Protein AF-A0A7C3FWV3-F1 (afdb_monomer)

Organism: NCBI:txid202747

pLDDT: mean 80.57, std 20.61, range [34.56, 98.31]

Nearest PDB structures (foldseek):
  7c9t-assembly1_A  TM=1.353E-01  e=1.699E-01  Echovirus E30
  6akt-assembly1_A  TM=1.954E-01  e=1.181E+00  Coxsackievirus A10
  9g0b-assembly1_A  TM=1.831E-01  e=1.721E+00  rhinovirus A2
  7c4w-assembly1_A  TM=1.712E-01  e=2.378E+00  Coxsackievirus A10

Foldseek 3Di:
DDDDDDPDDDPPPDDPQDWDWADDPAFKIKTKTKDKDFDAQPDQKDKDFPDDPQFPVVFKDKDDPPQKDWDDKDKAAAQPDLVSQLVVQAQHWWAFLVRFIWRFHDDDVQWTWIAGPVGDIDIDGSVRIHGPDDDPPGDRTMMMMTGMHGPHGDIDMMMIITMGGRDDDDDDDDDDDDPDDDDDDDDDDDDDDDDDDDDDDDDDDDDDD

Secondary structure (DSSP, 8-state):
-------------------EEEEPSSSEEEEEEEEEEEE-TT-SEEEEEEE-TTB-GGG-EEE--TTEEEEEEEEEPP--SHHHHHHHTTTSEEEETT--EEEEEEEETTEEEEEETTS-EEEEEGGGEE-SS--TT--SSEEEEEEEEESS-EEEEEEEEEEEES-----S------S----------S--PPPPPPPPPPPP-----

Structure (mmCIF, N/CA/C/O backbone):
data_AF-A0A7C3FWV3-F1
#
_entry.id   AF-A0A7C3FWV3-F1
#
loop_
_atom_site.group_PDB
_atom_site.id
_atom_site.type_symbol
_atom_site.label_atom_id
_atom_site.label_alt_id
_atom_site.label_comp_id
_atom_site.label_asym_id
_atom_site.label_entity_id
_atom_site.label_seq_id
_atom_site.pdbx_PDB_ins_code
_atom_site.Cartn_x
_atom_site.Cartn_y
_atom_site.Cartn_z
_atom_site.occupancy
_atom_site.B_iso_or_equiv
_atom_site.auth_seq_id
_atom_site.auth_comp_id
_atom_site.auth_asym_id
_atom_site.auth_atom_id
_atom_site.pdbx_PDB_model_num
ATOM 1 N N . MET A 1 1 ? -11.090 18.405 68.458 1.00 42.50 1 MET A N 1
ATOM 2 C CA . MET A 1 1 ? -11.722 18.349 67.119 1.00 42.50 1 MET A CA 1
ATOM 3 C C . MET A 1 1 ? -10.849 17.476 66.221 1.00 42.50 1 MET A C 1
ATOM 5 O O . MET A 1 1 ? -9.717 17.859 65.959 1.00 42.50 1 MET A O 1
ATOM 9 N N . LYS A 1 2 ? -11.294 16.266 65.850 1.00 40.03 2 LYS A N 1
ATOM 10 C CA . LYS A 1 2 ? -10.520 15.329 65.010 1.00 40.03 2 LYS A CA 1
ATOM 11 C C . LYS A 1 2 ? -10.827 15.603 63.536 1.00 40.03 2 LYS A C 1
ATOM 13 O O . LYS A 1 2 ? -11.978 15.500 63.130 1.00 40.03 2 LYS A O 1
ATOM 18 N N . ARG A 1 3 ? -9.807 15.963 62.754 1.00 45.16 3 ARG A N 1
ATOM 19 C CA . ARG A 1 3 ? -9.892 16.082 61.293 1.00 45.16 3 ARG A CA 1
ATOM 20 C C . ARG A 1 3 ? -9.628 14.707 60.683 1.00 45.16 3 ARG A C 1
ATOM 22 O O . ARG A 1 3 ? -8.551 14.155 60.878 1.00 45.16 3 ARG A O 1
ATOM 29 N N . ILE A 1 4 ? -10.618 14.159 59.988 1.00 51.97 4 ILE A N 1
ATOM 30 C CA . ILE A 1 4 ? -10.478 12.946 59.179 1.00 51.97 4 ILE A CA 1
ATOM 31 C C . ILE A 1 4 ? -10.102 13.410 57.772 1.00 51.97 4 ILE A C 1
ATOM 33 O O . ILE A 1 4 ? -10.873 14.112 57.124 1.00 51.97 4 ILE A O 1
ATOM 37 N N . ILE A 1 5 ? -8.893 13.068 57.335 1.00 53.19 5 ILE A N 1
ATOM 38 C CA . ILE A 1 5 ? -8.420 13.306 55.971 1.00 53.19 5 ILE A CA 1
ATOM 39 C C . ILE A 1 5 ? -8.783 12.055 55.167 1.00 53.19 5 ILE A C 1
ATOM 41 O O . ILE A 1 5 ? -8.231 10.983 55.404 1.00 53.19 5 ILE A O 1
ATOM 45 N N . LEU A 1 6 ? -9.745 12.183 54.253 1.00 46.97 6 LEU A N 1
ATOM 46 C CA . LEU A 1 6 ? -10.084 11.147 53.278 1.00 46.97 6 LEU A CA 1
ATOM 47 C C . LEU A 1 6 ? -9.007 11.135 52.188 1.00 46.97 6 LEU A C 1
ATOM 49 O O . LEU A 1 6 ? -8.945 12.037 51.353 1.00 46.97 6 LEU A O 1
ATOM 53 N N . LEU A 1 7 ? -8.143 10.119 52.212 1.00 48.50 7 LEU A N 1
ATOM 54 C CA . LEU A 1 7 ? -7.217 9.825 51.121 1.00 48.50 7 LEU A CA 1
ATOM 55 C C . LEU A 1 7 ? -8.016 9.188 49.972 1.00 48.50 7 LEU A C 1
ATOM 57 O O . LEU A 1 7 ? -8.324 7.999 49.998 1.00 48.50 7 LEU A O 1
ATOM 61 N N . SER A 1 8 ? -8.379 9.986 48.970 1.00 54.03 8 SER A N 1
ATOM 62 C CA . SER A 1 8 ? -8.904 9.472 47.703 1.00 54.03 8 SER A CA 1
ATOM 63 C C . SER A 1 8 ? -7.741 8.911 46.886 1.00 54.03 8 SER A C 1
ATOM 65 O O . SER A 1 8 ? -6.960 9.670 46.313 1.00 54.03 8 SER A O 1
ATOM 67 N N . GLY A 1 9 ? -7.600 7.585 46.852 1.00 52.53 9 GLY A N 1
ATOM 68 C CA . GLY A 1 9 ? -6.633 6.905 45.994 1.00 52.53 9 GLY A CA 1
ATOM 69 C C . GLY A 1 9 ? -7.006 7.073 44.522 1.00 52.53 9 GLY A C 1
ATOM 70 O O . GLY A 1 9 ? -7.992 6.507 44.059 1.00 52.53 9 GLY A O 1
ATOM 71 N N . PHE A 1 10 ? -6.225 7.862 43.788 1.00 50.56 10 PHE A N 1
ATOM 72 C CA . PHE A 1 10 ? -6.315 7.968 42.335 1.00 50.56 10 PHE A CA 1
ATOM 73 C C . PHE A 1 10 ? -5.615 6.750 41.721 1.00 50.56 10 PHE A C 1
ATOM 75 O O . PHE A 1 10 ? -4.387 6.659 41.744 1.00 50.56 10 PHE A O 1
ATOM 82 N N . VAL A 1 11 ? -6.384 5.778 41.225 1.00 50.03 11 VAL A N 1
ATOM 83 C CA . VAL A 1 11 ? -5.827 4.645 40.475 1.00 50.03 11 VAL A CA 1
ATOM 84 C C . VAL A 1 11 ? -5.568 5.122 39.052 1.00 50.03 11 VAL A C 1
ATOM 86 O O . VAL A 1 11 ? -6.493 5.298 38.265 1.00 50.03 11 VAL A O 1
ATOM 89 N N . LEU A 1 12 ? -4.298 5.360 38.731 1.00 40.66 12 LEU A N 1
ATOM 90 C CA . LEU A 1 12 ? -3.863 5.654 37.373 1.00 40.66 12 LEU A CA 1
ATOM 91 C C . LEU A 1 12 ? -3.820 4.330 36.592 1.00 40.66 12 LEU A C 1
ATOM 93 O O . LEU A 1 12 ? -2.811 3.628 36.612 1.00 40.66 12 LEU A O 1
ATOM 97 N N . THR A 1 13 ? -4.916 3.946 35.937 1.00 46.66 13 THR A N 1
ATOM 98 C CA . THR A 1 13 ? -4.884 2.848 34.961 1.00 46.66 13 THR A CA 1
ATOM 99 C C . THR A 1 13 ? -4.096 3.319 33.748 1.00 46.66 13 THR A C 1
ATOM 101 O O . THR A 1 13 ? -4.612 4.059 32.914 1.00 46.66 13 THR A O 1
ATOM 104 N N . GLN A 1 14 ? -2.825 2.932 33.670 1.00 52.19 14 GLN A N 1
ATOM 105 C CA . GLN A 1 14 ? -2.069 3.051 32.432 1.00 52.19 14 GLN A CA 1
ATOM 106 C C . GLN A 1 14 ? -2.630 2.032 31.444 1.00 52.19 14 GLN A C 1
ATOM 108 O O . GLN A 1 14 ? -2.586 0.828 31.696 1.00 52.19 14 GLN A O 1
ATOM 113 N N . THR A 1 15 ? -3.182 2.513 30.335 1.00 55.91 15 THR A N 1
ATOM 114 C CA . THR A 1 15 ? -3.548 1.656 29.212 1.00 55.91 15 THR A CA 1
ATOM 115 C C . THR A 1 15 ? -2.255 1.145 28.592 1.00 55.91 15 THR A C 1
ATOM 117 O O . THR A 1 15 ? -1.503 1.905 27.985 1.00 55.91 15 THR A O 1
ATOM 120 N N . ILE A 1 16 ? -1.944 -0.130 28.812 1.00 55.47 16 ILE A N 1
ATOM 121 C CA . ILE A 1 16 ? -0.791 -0.769 28.185 1.00 55.47 16 ILE A CA 1
ATOM 122 C C . ILE A 1 16 ? -1.191 -1.031 26.732 1.00 55.47 16 ILE A C 1
ATOM 124 O O . ILE A 1 16 ? -2.044 -1.877 26.475 1.00 55.47 16 ILE A O 1
ATOM 128 N N . PHE A 1 17 ? -0.596 -0.299 25.790 1.00 62.25 17 PHE A N 1
ATOM 129 C CA . PHE A 1 17 ? -0.667 -0.625 24.367 1.00 62.25 17 PHE A CA 1
ATOM 130 C C . PHE A 1 17 ? 0.096 -1.933 24.150 1.00 62.25 17 PHE A C 1
ATOM 132 O O . PHE A 1 17 ? 1.323 -1.944 24.049 1.00 62.25 17 PHE A O 1
ATOM 139 N N . ALA A 1 18 ? -0.620 -3.053 24.194 1.00 68.50 18 ALA A N 1
ATOM 140 C CA . ALA A 1 18 ? -0.040 -4.377 24.055 1.00 68.50 18 ALA A CA 1
ATOM 141 C C . ALA A 1 18 ? -0.406 -4.948 22.686 1.00 68.50 18 ALA A C 1
ATOM 143 O O . ALA A 1 18 ? -1.558 -5.293 22.437 1.00 68.50 18 ALA A O 1
ATOM 144 N N . THR A 1 19 ? 0.588 -5.086 21.813 1.00 83.81 19 THR A N 1
ATOM 145 C CA . THR A 1 19 ? 0.464 -5.953 20.641 1.00 83.81 19 THR A CA 1
ATOM 146 C C . THR A 1 19 ? 0.646 -7.393 21.102 1.00 83.81 19 THR A C 1
ATOM 148 O O . THR A 1 19 ? 1.691 -7.756 21.647 1.00 83.81 19 THR A O 1
ATOM 151 N N . THR A 1 20 ? -0.373 -8.219 20.895 1.00 89.31 20 THR A N 1
ATOM 152 C CA . THR A 1 20 ? -0.333 -9.651 21.186 1.00 89.31 20 THR A CA 1
ATOM 153 C C . THR A 1 20 ? -0.196 -10.425 19.887 1.00 89.31 20 THR A C 1
ATOM 155 O O . THR A 1 20 ? -0.897 -10.166 18.910 1.00 89.31 20 THR A O 1
ATOM 158 N N . LEU A 1 21 ? 0.708 -11.401 19.887 1.00 88.75 21 LEU A N 1
ATOM 159 C CA . LEU A 1 21 ? 0.910 -12.314 18.773 1.00 88.75 21 LEU A CA 1
ATOM 160 C C . LEU A 1 21 ? 0.571 -13.734 19.224 1.00 88.75 21 LEU A C 1
ATOM 162 O O . LEU A 1 21 ? 1.276 -14.312 20.051 1.00 88.75 21 LEU A O 1
ATOM 166 N N . THR A 1 22 ? -0.486 -14.305 18.655 1.00 90.62 22 THR A N 1
ATOM 167 C CA . THR A 1 22 ? -0.858 -15.707 18.861 1.00 90.62 22 THR A CA 1
ATOM 168 C C . THR A 1 22 ? -0.455 -16.507 17.635 1.00 90.62 22 THR A C 1
ATOM 170 O O . THR A 1 22 ? -1.063 -16.395 16.574 1.00 90.62 22 THR A O 1
ATOM 173 N N . ILE A 1 23 ? 0.589 -17.319 17.773 1.00 87.69 23 ILE A N 1
ATOM 174 C CA . ILE A 1 23 ? 1.111 -18.138 16.678 1.00 87.69 23 ILE A CA 1
ATOM 175 C C . ILE A 1 23 ? 0.324 -19.446 16.621 1.00 87.69 23 ILE A C 1
ATOM 177 O O . ILE A 1 23 ? 0.303 -20.207 17.590 1.00 87.69 23 ILE A O 1
ATOM 181 N N . TYR A 1 24 ? -0.305 -19.716 15.480 1.00 84.06 24 TYR A N 1
ATOM 182 C CA . TYR A 1 24 ? -0.915 -21.011 15.204 1.00 84.06 24 TYR A CA 1
ATOM 183 C C . TYR A 1 24 ? 0.113 -21.964 14.578 1.00 84.06 24 TYR A C 1
ATOM 185 O O . TYR A 1 24 ? 1.207 -21.574 14.168 1.00 84.06 24 TYR A O 1
ATOM 193 N N . ASN A 1 25 ? -0.237 -23.248 14.482 1.00 73.00 25 ASN A N 1
ATOM 194 C CA . ASN A 1 25 ? 0.501 -24.168 13.617 1.00 73.00 25 ASN A CA 1
ATOM 195 C C . ASN A 1 25 ? 0.424 -23.664 12.154 1.00 73.00 25 ASN A C 1
ATOM 197 O O . ASN A 1 25 ? -0.582 -23.083 11.761 1.00 73.00 25 ASN A O 1
ATOM 201 N N . SER A 1 26 ? 1.446 -23.942 11.338 1.00 67.94 26 SER A N 1
ATOM 202 C CA . SER A 1 26 ? 1.461 -23.692 9.886 1.00 67.94 26 SER A CA 1
ATOM 203 C C . SER A 1 26 ? 1.505 -22.214 9.463 1.00 67.94 26 SER A C 1
ATOM 205 O O . SER A 1 26 ? 0.591 -21.731 8.808 1.00 67.94 26 SER A O 1
ATOM 207 N N . ASN A 1 27 ? 2.609 -21.510 9.751 1.00 86.94 27 ASN A N 1
ATOM 208 C CA . ASN A 1 27 ? 2.978 -20.213 9.146 1.00 86.94 27 ASN A CA 1
ATOM 209 C C . ASN A 1 27 ? 1.947 -19.073 9.263 1.00 86.94 27 ASN A C 1
ATOM 211 O O . ASN A 1 27 ? 2.061 -18.088 8.536 1.00 86.94 27 ASN A O 1
ATOM 215 N N . ILE A 1 28 ? 0.960 -19.185 10.152 1.00 91.25 28 ILE A N 1
ATOM 216 C CA . ILE A 1 28 ? -0.086 -18.183 10.372 1.00 91.25 28 ILE A CA 1
ATOM 217 C C . ILE A 1 28 ? -0.064 -17.774 11.842 1.00 91.25 28 ILE A C 1
ATOM 219 O O . ILE A 1 28 ? 0.033 -18.619 12.733 1.00 91.25 28 ILE A O 1
ATOM 223 N N . ALA A 1 29 ? -0.203 -16.480 12.107 1.00 92.38 29 ALA A N 1
ATOM 224 C CA . ALA A 1 29 ? -0.444 -15.966 13.447 1.00 92.38 29 ALA A CA 1
ATOM 225 C C . ALA A 1 29 ? -1.602 -14.965 13.445 1.00 92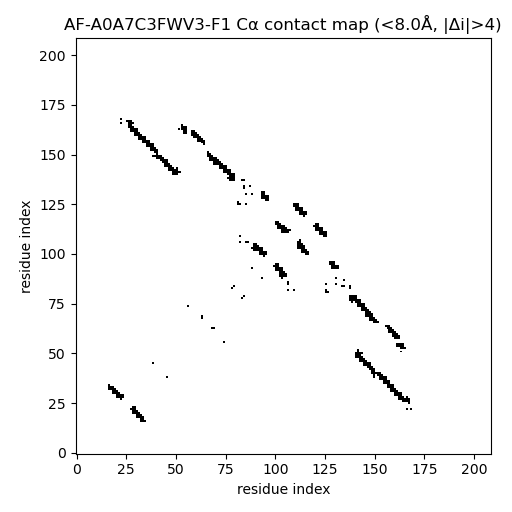.38 29 ALA A C 1
ATOM 227 O O . ALA A 1 29 ? -1.791 -14.235 12.474 1.00 92.38 29 ALA A O 1
ATOM 228 N N . LEU A 1 30 ? -2.351 -14.931 14.544 1.00 93.44 30 LEU A N 1
ATOM 229 C CA . LEU A 1 30 ? -3.263 -13.844 14.872 1.00 93.44 30 LEU A CA 1
ATOM 230 C C . LEU A 1 30 ? -2.460 -12.720 15.528 1.00 93.44 30 LEU A C 1
ATOM 232 O O . LEU A 1 30 ? -1.823 -12.925 16.564 1.00 93.44 30 LEU A O 1
ATOM 236 N N . VAL A 1 31 ? -2.507 -11.542 14.921 1.00 92.44 31 VAL A N 1
ATOM 237 C CA . VAL A 1 31 ? -2.032 -10.288 15.498 1.00 92.44 31 VAL A CA 1
ATOM 238 C C . VAL A 1 31 ? -3.235 -9.576 16.091 1.00 92.44 31 VAL A C 1
ATOM 240 O O . VAL A 1 31 ? -4.267 -9.463 15.434 1.00 92.44 31 VAL A O 1
ATOM 243 N N . GLN A 1 32 ? -3.099 -9.116 17.327 1.00 93.75 32 GLN A N 1
ATOM 244 C CA . GLN A 1 32 ? -4.068 -8.249 17.984 1.00 93.75 32 GLN A CA 1
ATOM 245 C C . GLN A 1 32 ? -3.321 -7.025 18.487 1.00 93.75 32 GLN A C 1
ATOM 247 O O . GLN A 1 32 ? -2.336 -7.154 19.215 1.00 93.75 32 GLN A O 1
ATOM 252 N N . GLU A 1 33 ? -3.768 -5.846 18.095 1.00 91.69 33 GLU A N 1
ATOM 253 C CA . GLU A 1 33 ? -3.159 -4.585 18.487 1.00 91.69 33 GLU A CA 1
ATOM 254 C C . GLU A 1 33 ? -4.218 -3.529 18.767 1.00 91.69 33 GLU A C 1
ATOM 256 O O . GLU A 1 33 ? -5.346 -3.613 18.295 1.00 91.69 33 GLU A O 1
ATOM 261 N N . SER A 1 34 ? -3.842 -2.538 19.566 1.00 91.88 34 SER A N 1
ATOM 262 C CA . SER A 1 34 ? -4.697 -1.414 19.921 1.00 91.88 34 SER A CA 1
ATOM 263 C C . SER A 1 34 ? -3.960 -0.138 19.570 1.00 91.88 34 SER A C 1
ATOM 265 O O . SER A 1 34 ? -2.834 0.068 20.028 1.00 91.88 34 SER A O 1
ATOM 267 N N . GLN A 1 35 ? -4.574 0.703 18.742 1.00 91.56 35 GLN A N 1
ATOM 268 C CA . GLN A 1 35 ? -3.968 1.939 18.268 1.00 91.56 35 GLN A CA 1
ATOM 269 C C . GLN A 1 35 ? -4.831 3.138 18.655 1.00 91.56 35 GLN A C 1
ATOM 271 O O . GLN A 1 35 ? -6.038 3.154 18.416 1.00 91.56 35 GLN A O 1
ATOM 276 N N . GLU A 1 36 ? -4.209 4.171 19.222 1.00 92.75 36 GLU A N 1
ATOM 277 C CA . GLU A 1 36 ? -4.899 5.428 19.512 1.00 92.75 36 GLU A CA 1
ATOM 278 C C . GLU A 1 36 ? -5.068 6.259 18.231 1.00 92.75 36 GLU A C 1
ATOM 280 O O . GLU A 1 36 ? -4.107 6.516 17.499 1.00 92.75 36 GLU A O 1
ATOM 285 N N . PHE A 1 37 ? -6.295 6.724 17.997 1.00 93.44 37 PHE A N 1
ATOM 286 C CA . PHE A 1 37 ? -6.638 7.681 16.953 1.00 93.44 37 PHE A CA 1
ATOM 287 C C . PHE A 1 37 ? -7.249 8.940 17.564 1.00 93.44 37 PHE A C 1
ATOM 289 O O . PHE A 1 37 ? -8.093 8.888 18.463 1.00 93.44 37 PHE A O 1
ATOM 296 N N . GLU A 1 38 ? -6.874 10.095 17.017 1.00 96.38 38 GLU A N 1
ATOM 297 C CA . GLU A 1 38 ? -7.631 11.329 17.201 1.00 96.38 38 GLU A CA 1
ATOM 298 C C . GLU A 1 38 ? -8.690 11.418 16.100 1.00 96.38 38 GLU A C 1
ATOM 300 O O . GLU A 1 38 ? -8.375 11.707 14.949 1.00 96.38 38 GLU A O 1
ATOM 305 N N . ILE A 1 39 ? -9.945 11.143 16.459 1.00 96.81 39 ILE A N 1
ATOM 306 C CA . ILE A 1 39 ? -11.073 11.044 15.532 1.00 96.81 39 ILE A CA 1
ATOM 307 C C . ILE A 1 39 ? -11.922 12.302 15.660 1.00 96.81 39 ILE A C 1
ATOM 309 O O . ILE A 1 39 ? -12.562 12.540 16.689 1.00 96.81 39 ILE A O 1
ATOM 313 N N . LYS A 1 40 ? -11.974 13.120 14.612 1.00 97.62 40 LYS A N 1
ATOM 314 C CA . LYS A 1 40 ? -12.812 14.320 14.572 1.00 97.62 40 LYS A CA 1
ATOM 315 C C . LYS A 1 40 ? -14.203 13.968 14.072 1.00 97.62 40 LYS A C 1
ATOM 317 O O . LYS A 1 40 ? -14.391 13.117 13.211 1.00 97.62 40 LYS A O 1
ATOM 322 N N . LYS A 1 41 ? -15.209 14.704 14.550 1.00 96.94 41 LYS A N 1
ATOM 323 C CA . LYS A 1 41 ? -16.592 14.581 14.052 1.00 96.94 41 LYS A CA 1
ATOM 324 C C . LYS A 1 41 ? -16.701 14.776 12.529 1.00 96.94 41 LYS A C 1
ATOM 326 O O . LYS A 1 41 ? -17.625 14.268 11.903 1.00 96.94 41 LYS A O 1
ATOM 331 N N . THR A 1 42 ? -15.791 15.559 11.955 1.00 97.56 42 THR A N 1
ATOM 332 C CA . THR A 1 42 ? -15.734 15.876 10.523 1.00 97.56 42 THR A CA 1
ATOM 333 C C . THR A 1 42 ? -15.012 14.824 9.689 1.00 97.56 42 THR A C 1
ATOM 335 O O . THR A 1 42 ? -15.094 14.896 8.462 1.00 97.56 42 THR A O 1
ATOM 338 N N . ASP A 1 43 ? -14.301 13.887 10.318 1.00 96.94 43 ASP A N 1
ATOM 339 C CA . ASP A 1 43 ? -13.535 12.879 9.597 1.00 96.94 43 ASP A CA 1
ATOM 340 C C . ASP A 1 43 ? -14.486 11.894 8.923 1.00 96.94 43 ASP A C 1
ATOM 342 O O . ASP A 1 43 ? -15.470 11.434 9.508 1.00 96.94 43 ASP A O 1
ATOM 346 N N . LYS A 1 44 ? -14.188 11.606 7.657 1.00 97.19 44 LYS A N 1
ATOM 347 C CA . LYS A 1 44 ? -14.897 10.609 6.846 1.00 97.19 44 LYS A CA 1
ATOM 348 C C . LYS A 1 44 ? -14.053 9.366 6.616 1.00 97.19 44 LYS A C 1
ATOM 350 O O . LYS A 1 44 ? -14.603 8.301 6.382 1.00 97.19 44 LYS A O 1
ATOM 355 N N . GLU A 1 45 ? -12.736 9.515 6.697 1.00 96.38 45 GLU A N 1
ATOM 356 C CA . GLU A 1 45 ? -11.769 8.451 6.490 1.00 96.38 45 GLU A CA 1
ATOM 357 C C . GLU A 1 45 ? -10.698 8.520 7.580 1.00 96.38 45 GLU A C 1
ATOM 359 O O . GLU A 1 45 ? -10.245 9.610 7.934 1.00 96.38 45 GLU A O 1
ATOM 364 N N . LEU A 1 46 ? -10.297 7.358 8.089 1.00 95.00 46 LEU A N 1
ATOM 365 C CA . LEU A 1 46 ? -9.091 7.171 8.892 1.00 95.00 46 LEU A CA 1
ATOM 366 C C . LEU A 1 46 ? -8.151 6.223 8.153 1.00 95.00 46 LEU A C 1
ATOM 368 O O . LEU A 1 46 ? -8.609 5.280 7.512 1.00 95.00 46 LEU A O 1
ATOM 372 N N . GLU A 1 47 ? -6.847 6.451 8.268 1.00 93.31 47 GLU A N 1
ATOM 373 C CA . GLU A 1 47 ? -5.833 5.606 7.643 1.00 93.31 47 GLU A CA 1
ATOM 374 C C . GLU A 1 47 ? -4.889 5.022 8.695 1.00 93.31 47 GLU A 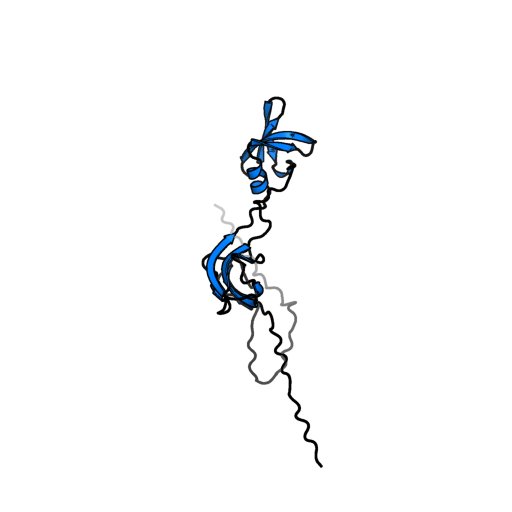C 1
ATOM 376 O O . GLU A 1 47 ? -4.364 5.737 9.551 1.00 93.31 47 GLU A O 1
ATOM 381 N N . TYR A 1 48 ? -4.660 3.712 8.609 1.00 91.62 48 TYR A N 1
ATOM 382 C CA . TYR A 1 48 ? -3.714 2.978 9.437 1.00 91.62 48 TYR A CA 1
ATOM 383 C C . TYR A 1 48 ? -2.596 2.388 8.575 1.00 91.62 48 TYR A C 1
ATOM 385 O O . TYR A 1 48 ? -2.833 1.529 7.730 1.00 91.62 48 TYR A O 1
ATOM 393 N N . ASN A 1 49 ? -1.371 2.871 8.783 1.00 88.19 49 ASN A N 1
ATOM 394 C CA . ASN A 1 49 ? -0.231 2.657 7.881 1.00 88.19 49 ASN A CA 1
ATOM 395 C C . ASN A 1 49 ? 0.717 1.517 8.291 1.00 88.19 49 ASN A C 1
ATOM 397 O O . ASN A 1 49 ? 1.650 1.203 7.557 1.00 88.19 49 ASN A O 1
ATOM 401 N N . ALA A 1 50 ? 0.531 0.916 9.466 1.00 80.88 50 ALA A N 1
ATOM 402 C CA . ALA A 1 50 ? 1.476 -0.053 10.026 1.00 80.88 50 ALA A CA 1
ATOM 403 C C . ALA A 1 50 ? 1.123 -1.510 9.672 1.00 80.88 50 ALA A C 1
ATOM 405 O O . ALA A 1 50 ? 1.373 -2.426 10.448 1.00 80.88 50 ALA A O 1
ATOM 406 N N . ILE A 1 51 ? 0.555 -1.736 8.483 1.00 86.38 51 ILE A N 1
ATOM 407 C CA . ILE A 1 51 ? 0.045 -3.053 8.100 1.00 86.38 51 ILE A CA 1
ATOM 408 C C . ILE A 1 51 ? 1.112 -3.889 7.377 1.00 86.38 51 ILE A C 1
ATOM 410 O O . ILE A 1 51 ? 1.665 -3.452 6.356 1.00 86.38 51 ILE A O 1
ATOM 414 N N . PRO A 1 52 ? 1.391 -5.122 7.842 1.00 86.62 52 PRO A N 1
ATOM 415 C CA . PRO A 1 52 ? 2.385 -5.980 7.213 1.00 86.62 52 PRO A CA 1
ATOM 416 C C . PRO A 1 52 ? 1.956 -6.426 5.809 1.00 86.62 52 PRO A C 1
ATOM 418 O O . PRO A 1 52 ? 0.775 -6.542 5.485 1.00 86.62 52 PRO A O 1
ATOM 421 N N . THR A 1 53 ? 2.934 -6.730 4.952 1.00 86.62 53 THR A N 1
ATOM 422 C CA . THR A 1 53 ? 2.697 -7.313 3.615 1.00 86.62 53 THR A CA 1
ATOM 423 C C . THR A 1 53 ? 2.159 -8.739 3.668 1.00 86.62 53 THR A C 1
ATOM 425 O O . THR A 1 53 ? 1.662 -9.237 2.663 1.00 86.62 53 THR A O 1
ATOM 428 N N . THR A 1 54 ? 2.271 -9.401 4.818 1.00 90.31 54 THR A N 1
ATOM 429 C CA . THR A 1 54 ? 1.810 -10.773 5.038 1.00 90.31 54 THR A CA 1
ATOM 430 C C . THR A 1 54 ? 0.378 -10.855 5.565 1.00 90.31 54 THR A C 1
ATOM 432 O O . THR A 1 54 ? -0.089 -11.954 5.863 1.00 90.31 54 THR A O 1
ATOM 435 N N . LEU A 1 55 ? -0.315 -9.718 5.688 1.00 90.88 55 LEU A N 1
ATOM 436 C CA . LEU A 1 55 ? -1.719 -9.657 6.077 1.00 90.88 55 LEU A CA 1
ATOM 437 C C . LEU A 1 55 ? -2.589 -10.528 5.152 1.00 90.88 55 LEU A C 1
ATOM 439 O O . LEU A 1 55 ? -2.509 -10.428 3.928 1.00 90.88 55 LEU A O 1
ATOM 443 N N . ILE A 1 56 ? -3.481 -11.324 5.741 1.00 91.81 56 ILE A N 1
ATOM 444 C CA . ILE A 1 56 ? -4.607 -11.933 5.029 1.00 91.81 56 ILE A CA 1
ATOM 445 C C . ILE A 1 56 ? -5.756 -10.923 5.039 1.00 91.81 56 ILE A C 1
ATOM 447 O O . ILE A 1 56 ? -6.423 -10.755 6.057 1.00 91.81 56 ILE A O 1
ATOM 451 N N . ASN A 1 57 ? -5.988 -10.240 3.918 1.00 88.56 57 ASN A N 1
ATOM 452 C CA . ASN A 1 57 ? -6.915 -9.099 3.851 1.00 88.56 57 ASN A CA 1
ATOM 453 C C . ASN A 1 57 ? -8.323 -9.399 4.391 1.00 88.56 57 ASN A C 1
ATOM 455 O O . ASN A 1 57 ? -8.896 -8.568 5.089 1.00 88.56 57 ASN A O 1
ATOM 459 N N . ASP A 1 58 ? -8.845 -10.596 4.123 1.00 88.88 58 ASP A N 1
ATOM 460 C CA . ASP A 1 58 ? -10.210 -10.991 4.500 1.00 88.88 58 ASP A CA 1
ATOM 461 C C . ASP A 1 58 ? -10.334 -11.426 5.975 1.00 88.88 58 ASP A C 1
ATOM 463 O O . ASP A 1 58 ? -11.374 -11.926 6.392 1.00 88.88 58 ASP A O 1
ATOM 467 N N . SER A 1 59 ? -9.271 -11.264 6.770 1.00 92.88 59 SER A N 1
ATOM 468 C CA . SER A 1 59 ? -9.237 -11.615 8.198 1.00 92.88 59 SER A CA 1
ATOM 469 C C . SER A 1 59 ? -9.239 -10.414 9.144 1.00 92.88 59 SER A C 1
ATOM 471 O O . SER A 1 59 ? -9.199 -10.606 10.356 1.00 92.88 59 SER A O 1
ATOM 473 N N . VAL A 1 60 ? -9.230 -9.196 8.598 1.00 92.88 60 VAL A N 1
ATOM 474 C CA . VAL A 1 60 ? -9.180 -7.963 9.387 1.00 92.88 60 VAL A CA 1
ATOM 475 C C . VAL A 1 60 ? -10.512 -7.751 10.098 1.00 92.88 60 VAL A C 1
ATOM 477 O O . VAL A 1 60 ? -11.537 -7.554 9.442 1.00 92.88 60 VAL A O 1
ATOM 480 N N . ASP A 1 61 ? -10.453 -7.731 11.423 1.00 93.56 61 ASP A N 1
ATOM 481 C CA . ASP A 1 61 ? -11.532 -7.362 12.330 1.00 93.56 61 ASP A CA 1
ATOM 482 C C . ASP A 1 61 ? -11.137 -6.121 13.134 1.00 93.56 61 ASP A C 1
ATOM 484 O O . ASP A 1 61 ? -9.975 -5.963 13.524 1.00 93.56 61 ASP A O 1
ATOM 488 N N . ILE A 1 62 ? -12.083 -5.200 13.316 1.00 92.69 62 ILE A N 1
ATOM 489 C CA . ILE A 1 62 ? -11.813 -3.881 13.892 1.00 92.69 62 ILE A CA 1
ATOM 490 C C . ILE A 1 62 ? -12.947 -3.469 14.810 1.00 92.69 62 ILE A C 1
ATOM 492 O O . ILE A 1 62 ? -14.106 -3.390 14.398 1.00 92.69 62 ILE A O 1
ATOM 496 N N . GLU A 1 63 ? -12.581 -3.082 16.024 1.00 94.31 63 GLU A N 1
ATOM 497 C CA . GLU A 1 63 ? -13.503 -2.558 17.014 1.00 94.31 63 GLU A CA 1
ATOM 498 C C . GLU A 1 63 ? -13.263 -1.060 17.227 1.00 94.31 63 GLU A C 1
ATOM 500 O O . GLU A 1 63 ? -12.224 -0.613 17.717 1.00 94.31 63 GLU A O 1
ATOM 505 N N . PHE A 1 64 ? -14.259 -0.265 16.833 1.00 94.62 64 PHE A N 1
ATOM 506 C CA . PHE A 1 64 ? -14.303 1.169 17.097 1.00 94.62 64 PHE A CA 1
ATOM 507 C C . PHE A 1 64 ? -15.100 1.462 18.377 1.00 94.62 64 PHE A C 1
ATOM 509 O O . PHE A 1 64 ? -16.048 0.742 18.701 1.00 94.62 64 PHE A O 1
ATOM 516 N N . PRO A 1 65 ? -14.813 2.575 19.079 1.00 93.94 65 PRO A N 1
ATOM 517 C CA . PRO A 1 65 ? -15.650 3.022 20.187 1.00 93.94 65 PRO A CA 1
ATOM 518 C C . PRO A 1 65 ? -17.083 3.292 19.712 1.00 93.94 65 PRO A C 1
ATOM 520 O O . PRO A 1 65 ? -17.293 3.811 18.618 1.00 93.94 65 PRO A O 1
ATOM 523 N N . GLN A 1 66 ? -18.071 3.084 20.588 1.00 95.12 66 GLN A N 1
ATOM 524 C CA . GLN A 1 66 ? -19.510 3.233 20.293 1.00 95.12 66 GLN A CA 1
ATOM 525 C C . GLN A 1 66 ? -19.904 4.566 19.615 1.00 95.12 66 GLN A C 1
ATOM 527 O O . GLN A 1 66 ? -20.922 4.657 18.932 1.00 95.12 66 GLN A O 1
ATOM 532 N N . ALA A 1 67 ? -19.112 5.625 19.806 1.00 96.00 67 ALA A N 1
ATOM 533 C CA . ALA A 1 67 ? -19.338 6.934 19.198 1.00 96.00 67 ALA A CA 1
ATOM 534 C C . ALA A 1 67 ? -19.020 7.003 17.689 1.00 96.00 67 ALA A C 1
ATOM 536 O O . ALA A 1 67 ? -19.363 8.018 17.071 1.00 96.00 67 ALA A O 1
ATOM 537 N N . VAL A 1 68 ? -18.372 5.977 17.127 1.00 97.06 68 VAL A N 1
ATOM 538 C CA . VAL A 1 68 ? -17.875 5.899 15.749 1.00 97.06 68 VAL A CA 1
ATOM 539 C C . VAL A 1 68 ? -18.516 4.708 15.041 1.00 97.06 68 VAL A C 1
ATOM 541 O O . VAL A 1 68 ? -18.495 3.584 15.526 1.00 97.06 68 VAL A O 1
ATOM 544 N N . THR A 1 69 ? -19.089 4.958 13.869 1.00 96.81 69 THR A N 1
ATOM 545 C CA . THR A 1 69 ? -19.643 3.929 12.987 1.00 96.81 69 THR A CA 1
ATOM 546 C C . THR A 1 69 ? -18.672 3.675 11.841 1.00 96.81 69 THR A C 1
ATOM 548 O O . THR A 1 69 ? -18.315 4.619 11.136 1.00 96.81 69 THR A O 1
ATOM 551 N N . LEU A 1 70 ? -18.280 2.416 11.640 1.00 95.62 70 LEU A N 1
ATOM 552 C CA . LEU A 1 70 ? -17.526 1.956 10.473 1.00 95.62 70 LEU A CA 1
ATOM 553 C C . LEU A 1 70 ? -18.495 1.618 9.331 1.00 95.62 70 LEU A C 1
ATOM 555 O O . LEU A 1 70 ? -19.451 0.874 9.531 1.00 95.62 70 LEU A O 1
ATOM 559 N N . TYR A 1 71 ? -18.251 2.157 8.137 1.00 96.38 71 TYR A N 1
ATOM 560 C CA . TYR A 1 71 ? -19.039 1.862 6.935 1.00 96.38 71 TYR A CA 1
ATOM 561 C C . TYR A 1 71 ? -18.353 0.879 5.999 1.00 96.38 71 TYR A C 1
ATOM 563 O O . TYR A 1 71 ? -19.005 0.009 5.430 1.00 96.38 71 TYR A O 1
ATOM 571 N N . SER A 1 72 ? -17.048 1.041 5.800 1.00 94.31 72 SER A N 1
ATOM 572 C CA . SER A 1 72 ? -16.277 0.168 4.921 1.00 94.31 72 SER A CA 1
ATOM 573 C C . SER A 1 72 ? -14.796 0.229 5.251 1.00 94.31 72 SER A C 1
ATOM 575 O O . SER A 1 72 ? -14.303 1.263 5.705 1.00 94.31 72 SER A O 1
ATOM 577 N N . GLN A 1 73 ? -14.087 -0.842 4.912 1.00 92.12 73 GLN A N 1
ATOM 578 C CA . GLN A 1 73 ? -12.634 -0.936 4.986 1.00 92.12 73 GLN A CA 1
ATOM 579 C C . GLN A 1 73 ? -12.045 -1.224 3.606 1.00 92.12 73 GLN A C 1
ATOM 581 O O . GLN A 1 73 ? -12.621 -1.977 2.821 1.00 92.12 73 GLN A O 1
ATOM 586 N N . ILE A 1 74 ? -10.899 -0.617 3.304 1.00 91.81 74 ILE A N 1
ATOM 587 C CA . ILE A 1 74 ? -10.173 -0.818 2.049 1.00 91.81 74 ILE A CA 1
ATOM 588 C C . ILE A 1 74 ? -8.705 -1.066 2.377 1.00 91.81 74 ILE A C 1
ATOM 590 O O . ILE A 1 74 ? -8.045 -0.213 2.966 1.00 91.81 74 ILE A O 1
ATOM 594 N N . TYR A 1 75 ? -8.182 -2.213 1.946 1.00 90.38 75 TYR A N 1
ATOM 595 C CA . TYR A 1 75 ? -6.750 -2.483 1.988 1.00 90.38 75 TYR A CA 1
ATOM 596 C C . TYR A 1 75 ? -6.049 -1.847 0.791 1.00 90.38 75 TYR A C 1
ATOM 598 O O . TYR A 1 75 ? -6.318 -2.186 -0.366 1.00 90.38 75 TYR A O 1
ATOM 606 N N . ARG A 1 76 ? -5.135 -0.923 1.077 1.00 88.31 76 ARG A N 1
ATOM 607 C CA . ARG A 1 76 ? -4.287 -0.262 0.093 1.00 88.31 76 ARG A CA 1
ATOM 608 C C . ARG A 1 76 ? -2.913 -0.918 0.128 1.00 88.31 76 ARG A C 1
ATOM 610 O O . ARG A 1 76 ? -2.228 -0.930 1.149 1.00 88.31 76 ARG A O 1
ATOM 617 N N . ARG A 1 77 ? -2.527 -1.521 -0.994 1.00 86.38 77 ARG A N 1
ATOM 618 C CA . ARG A 1 77 ? -1.222 -2.170 -1.133 1.00 86.38 77 ARG A CA 1
ATOM 619 C C . ARG A 1 77 ? -0.149 -1.148 -1.451 1.00 86.38 77 ARG A C 1
ATOM 621 O O . ARG A 1 77 ? -0.347 -0.296 -2.313 1.00 86.38 77 ARG A O 1
ATOM 628 N N . LYS A 1 78 ? 1.025 -1.358 -0.859 1.00 87.44 78 LYS A N 1
ATOM 629 C CA . LYS A 1 78 ? 2.274 -0.775 -1.325 1.00 87.44 78 LYS A CA 1
ATOM 630 C C . LYS A 1 78 ? 2.429 -1.079 -2.813 1.00 87.44 78 LYS A C 1
ATOM 632 O O . LYS A 1 78 ? 2.487 -2.239 -3.216 1.00 87.44 78 LYS A O 1
ATOM 637 N N . ASN A 1 79 ? 2.556 -0.024 -3.596 1.00 87.56 79 ASN A N 1
ATOM 638 C CA . ASN A 1 79 ? 2.823 -0.062 -5.030 1.00 87.56 79 ASN A CA 1
ATOM 639 C C . ASN A 1 79 ? 4.020 0.832 -5.381 1.00 87.56 79 ASN A C 1
ATOM 641 O O . ASN A 1 79 ? 4.123 1.320 -6.495 1.00 87.56 79 ASN A O 1
ATOM 645 N N . LEU A 1 80 ? 4.926 1.091 -4.435 1.00 90.00 80 LEU A N 1
ATOM 646 C CA . LEU A 1 80 ? 6.193 1.757 -4.723 1.00 90.00 80 LEU A CA 1
ATOM 647 C C . LEU A 1 80 ? 7.306 0.724 -4.921 1.00 90.00 80 LEU A C 1
ATOM 649 O O . LEU A 1 80 ? 8.099 0.448 -4.015 1.00 90.00 80 LEU A O 1
ATOM 653 N N . THR A 1 81 ? 7.345 0.145 -6.118 1.00 90.38 81 THR A N 1
ATOM 654 C CA . THR A 1 81 ? 8.482 -0.627 -6.637 1.00 90.38 81 THR A CA 1
ATOM 655 C C . THR A 1 81 ? 9.102 0.092 -7.836 1.00 90.38 81 THR A C 1
ATOM 657 O O . THR A 1 81 ? 8.484 0.983 -8.416 1.00 90.38 81 THR A O 1
ATOM 660 N N . GLN A 1 82 ? 10.316 -0.292 -8.246 1.00 91.69 82 GLN A N 1
ATOM 661 C CA . GLN A 1 82 ? 10.919 0.231 -9.484 1.00 91.69 82 GLN A CA 1
ATOM 662 C C . GLN A 1 82 ? 10.022 -0.019 -10.703 1.00 91.69 82 GLN A C 1
ATOM 664 O O . GLN A 1 82 ? 9.898 0.839 -11.570 1.00 91.69 82 GLN A O 1
ATOM 669 N N . HIS A 1 83 ? 9.376 -1.185 -10.749 1.00 93.75 83 HIS A N 1
ATOM 670 C CA . HIS A 1 83 ? 8.483 -1.558 -11.837 1.00 93.75 83 HIS A CA 1
ATOM 671 C C . HIS A 1 83 ? 7.184 -0.738 -11.817 1.00 93.75 83 HIS A C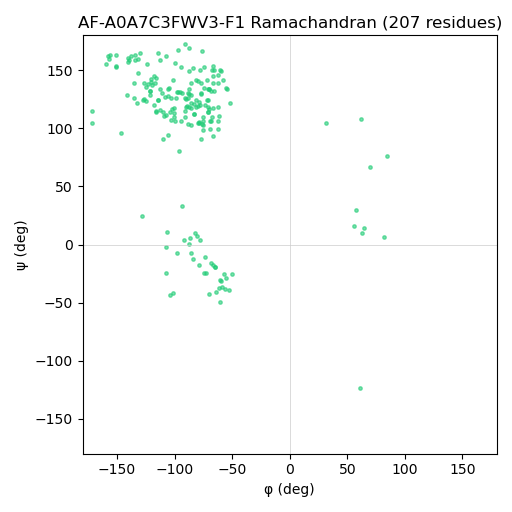 1
ATOM 673 O O . HIS A 1 83 ? 6.748 -0.262 -12.863 1.00 93.75 83 HIS A O 1
ATOM 679 N N . ASP A 1 84 ? 6.585 -0.526 -10.641 1.00 93.25 84 ASP A N 1
ATOM 680 C CA . ASP A 1 84 ? 5.397 0.325 -10.503 1.00 93.25 84 ASP A CA 1
ATOM 681 C C . ASP A 1 84 ? 5.705 1.782 -10.855 1.00 93.25 84 ASP A C 1
ATOM 683 O O . ASP A 1 84 ? 4.939 2.421 -11.573 1.00 93.25 84 ASP A O 1
ATOM 687 N N . LEU A 1 85 ? 6.868 2.282 -10.425 1.00 94.50 85 LEU A N 1
ATOM 688 C CA . LEU A 1 85 ? 7.343 3.607 -10.801 1.00 94.50 85 LEU A CA 1
ATOM 689 C C . LEU A 1 85 ? 7.513 3.710 -12.317 1.00 94.50 85 LEU A C 1
ATOM 691 O O . LEU A 1 85 ? 6.971 4.624 -12.926 1.00 94.50 85 LEU A O 1
ATOM 695 N N . ALA A 1 86 ? 8.187 2.747 -12.947 1.00 95.94 86 ALA A N 1
ATOM 696 C CA . ALA A 1 86 ? 8.365 2.732 -14.395 1.00 95.94 86 ALA A CA 1
ATOM 697 C C . ALA A 1 86 ? 7.029 2.703 -15.151 1.00 95.94 86 ALA A C 1
ATOM 699 O O . ALA A 1 86 ? 6.881 3.363 -16.179 1.00 95.94 86 ALA A O 1
ATOM 700 N N . LYS A 1 87 ? 6.030 1.990 -14.622 1.00 95.56 87 LYS A N 1
ATOM 701 C CA . LYS A 1 87 ? 4.700 1.882 -15.227 1.00 95.56 87 LYS A CA 1
ATOM 702 C C . LYS A 1 87 ? 3.991 3.234 -15.330 1.00 95.56 87 LYS A C 1
ATOM 704 O O . LYS A 1 87 ? 3.357 3.501 -16.347 1.00 95.56 87 LYS A O 1
ATOM 709 N N . GLU A 1 88 ? 4.148 4.107 -14.336 1.00 96.12 88 GLU A N 1
ATOM 710 C CA . GLU A 1 88 ? 3.583 5.467 -14.348 1.00 96.12 88 GLU A CA 1
ATOM 711 C C . GLU A 1 88 ? 4.203 6.376 -15.423 1.00 96.12 88 GLU A C 1
ATOM 713 O O . GLU A 1 88 ? 3.622 7.403 -15.791 1.00 96.12 88 GLU A O 1
ATOM 718 N N . PHE A 1 89 ? 5.372 6.004 -15.951 1.00 96.69 89 PHE A N 1
ATOM 719 C CA . PHE A 1 89 ? 6.097 6.746 -16.982 1.00 96.69 89 PHE A CA 1
ATOM 720 C C . PHE A 1 89 ? 6.043 6.104 -18.372 1.00 96.69 89 PHE A C 1
ATOM 722 O O . PHE A 1 89 ? 6.750 6.557 -19.272 1.00 96.69 89 PHE A O 1
ATOM 729 N N . LEU A 1 90 ? 5.191 5.095 -18.586 1.00 97.25 90 LEU A N 1
ATOM 730 C CA . LEU A 1 90 ? 4.923 4.578 -19.929 1.00 97.25 90 LEU A CA 1
ATOM 731 C C . LEU A 1 90 ? 4.462 5.708 -20.858 1.00 97.25 90 LEU A C 1
ATOM 733 O O . LEU A 1 90 ? 3.647 6.549 -20.484 1.00 97.25 90 LEU A O 1
ATOM 737 N N . GLU A 1 91 ? 5.033 5.724 -22.059 1.00 97.56 91 GLU A N 1
ATOM 738 C CA . GLU A 1 91 ? 4.845 6.727 -23.113 1.00 97.56 91 GLU A CA 1
ATOM 739 C C . GLU A 1 91 ? 5.312 8.149 -22.747 1.00 97.56 91 GLU A C 1
ATOM 741 O O . GLU A 1 91 ? 5.080 9.098 -23.496 1.00 97.56 91 GLU A O 1
ATOM 746 N N . LYS A 1 92 ? 6.025 8.317 -21.625 1.00 97.38 92 LYS A N 1
ATOM 747 C CA . LYS A 1 92 ? 6.565 9.605 -21.167 1.00 97.38 92 LYS A CA 1
ATOM 748 C C . LYS A 1 92 ? 8.082 9.666 -21.337 1.00 97.38 92 LYS A C 1
ATOM 750 O O . LYS A 1 92 ? 8.764 8.649 -21.499 1.00 97.38 92 LYS A O 1
ATOM 755 N N . GLN A 1 93 ? 8.618 10.888 -21.303 1.00 97.06 93 GLN A N 1
ATOM 756 C CA . GLN A 1 93 ? 10.062 11.096 -21.249 1.00 97.06 93 GLN A CA 1
ATOM 757 C C . GLN A 1 93 ? 10.613 10.779 -19.859 1.00 97.06 93 GLN A C 1
ATOM 759 O O . GLN A 1 93 ? 10.075 11.220 -18.844 1.00 97.06 93 GLN A O 1
ATOM 764 N N . VAL A 1 94 ? 11.724 10.055 -19.855 1.00 97.56 94 VAL A N 1
ATOM 765 C CA . VAL A 1 94 ? 12.562 9.755 -18.694 1.00 97.56 94 VAL A CA 1
ATOM 766 C C . VAL A 1 94 ? 14.024 9.964 -19.082 1.00 97.56 94 VAL A C 1
ATOM 768 O O . VAL A 1 94 ? 14.356 10.029 -20.271 1.00 97.56 94 VAL A O 1
ATOM 771 N N . ALA A 1 95 ? 14.906 10.074 -18.097 1.00 97.50 95 ALA A N 1
ATOM 772 C CA . ALA A 1 95 ? 16.341 10.129 -18.341 1.00 97.50 95 ALA A CA 1
ATOM 773 C C . ALA A 1 95 ? 16.977 8.758 -18.090 1.00 97.50 95 ALA A C 1
ATOM 775 O O . ALA A 1 95 ? 16.442 7.937 -17.350 1.00 97.50 95 ALA A O 1
ATOM 776 N N . LEU A 1 96 ? 18.121 8.503 -18.711 1.00 96.75 96 LEU A N 1
ATOM 777 C CA . LEU A 1 96 ? 19.030 7.428 -18.322 1.00 96.75 96 LEU A CA 1
ATOM 778 C C . LEU A 1 96 ? 20.142 7.993 -17.428 1.00 96.75 96 LEU A C 1
ATOM 780 O O . LEU A 1 96 ? 20.331 9.208 -17.353 1.00 96.75 96 LEU A O 1
ATOM 784 N N . HIS A 1 97 ? 20.900 7.118 -16.769 1.00 94.00 97 HIS A N 1
ATOM 785 C CA . HIS A 1 97 ? 22.011 7.507 -15.888 1.00 94.00 97 HIS A CA 1
ATOM 786 C C . HIS A 1 97 ? 23.098 8.356 -16.583 1.00 94.00 97 HIS A C 1
ATOM 788 O O . HIS A 1 97 ? 23.783 9.146 -15.942 1.00 94.00 97 HIS A O 1
ATOM 794 N N . ASP A 1 98 ? 23.23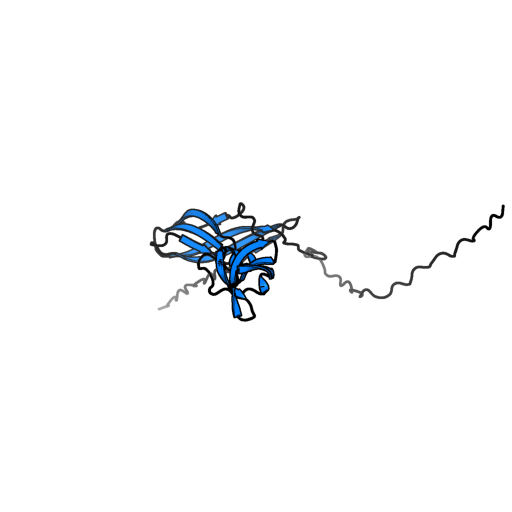7 8.233 -17.906 1.00 92.44 98 ASP A N 1
ATOM 795 C CA . ASP A 1 98 ? 24.132 9.050 -18.736 1.00 92.44 98 ASP A CA 1
ATOM 796 C C . ASP A 1 98 ? 23.534 10.423 -19.123 1.00 92.44 98 ASP A C 1
ATOM 798 O O . ASP A 1 98 ? 24.091 11.135 -19.958 1.00 92.44 98 ASP A O 1
ATOM 802 N N . ASN A 1 99 ? 22.406 10.807 -18.513 1.00 92.44 99 ASN A N 1
ATOM 803 C CA . ASN A 1 99 ? 21.599 11.997 -18.800 1.00 92.44 99 ASN A CA 1
ATOM 804 C C . ASN A 1 99 ? 20.953 12.026 -20.199 1.00 92.44 99 ASN A C 1
ATOM 806 O O . ASN A 1 99 ? 20.430 13.062 -20.627 1.00 92.44 99 ASN A O 1
ATOM 810 N N . SER A 1 100 ? 20.922 10.899 -20.915 1.00 94.19 100 SER A N 1
ATOM 811 C CA . SER A 1 100 ? 20.183 10.789 -22.172 1.00 94.19 100 SER A CA 1
ATOM 812 C C . SER A 1 100 ? 18.679 10.798 -21.915 1.00 94.19 100 SER A C 1
ATOM 814 O O . SER A 1 100 ? 18.147 9.954 -21.199 1.00 94.19 100 SER A O 1
ATOM 816 N N . ASN A 1 101 ? 17.966 11.722 -22.556 1.00 96.69 101 ASN A N 1
ATOM 817 C CA . ASN A 1 101 ? 16.505 11.763 -22.523 1.00 96.69 101 ASN A CA 1
ATOM 818 C C . ASN A 1 101 ? 15.919 10.765 -23.528 1.00 96.69 101 ASN A C 1
ATOM 820 O O . ASN A 1 101 ? 16.207 10.843 -24.727 1.00 96.69 101 ASN A O 1
ATOM 824 N N . VAL A 1 102 ? 15.062 9.867 -23.051 1.00 97.69 102 VAL A N 1
ATOM 825 C CA . VAL A 1 102 ? 14.449 8.786 -23.831 1.00 97.69 102 VAL A CA 1
ATOM 826 C C . VAL A 1 102 ? 12.953 8.703 -23.539 1.00 97.69 102 VAL A C 1
ATOM 828 O O . VAL A 1 102 ? 12.479 9.202 -22.525 1.00 97.69 102 VAL A O 1
ATOM 831 N N . THR A 1 103 ? 12.183 8.094 -24.437 1.00 98.31 103 THR A N 1
ATOM 832 C CA . THR A 1 103 ? 10.763 7.790 -24.192 1.00 98.31 103 THR A CA 1
ATOM 833 C C . THR A 1 103 ? 10.631 6.340 -23.761 1.00 98.31 103 THR A C 1
ATOM 835 O O . THR A 1 103 ? 11.114 5.456 -24.470 1.00 98.31 103 THR A O 1
ATOM 838 N N . LEU A 1 104 ? 9.987 6.089 -22.625 1.00 98.12 104 LEU A N 1
ATOM 839 C CA . LEU A 1 104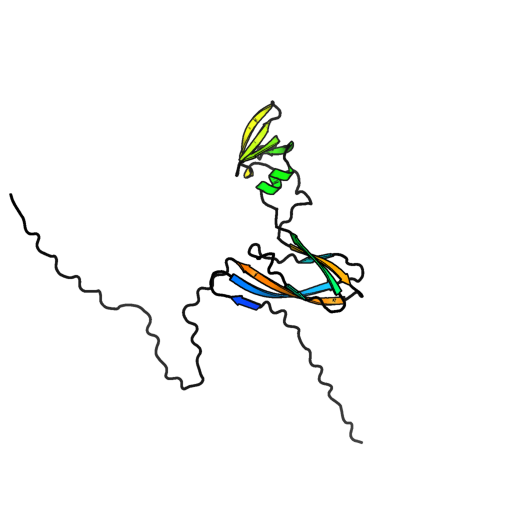 ? 9.716 4.738 -22.146 1.00 98.12 104 LEU A CA 1
ATOM 840 C C . LEU A 1 104 ? 8.512 4.160 -22.899 1.00 98.12 104 LEU A C 1
ATOM 842 O O . LEU A 1 104 ? 7.448 4.761 -22.896 1.00 98.12 104 LEU A O 1
ATOM 846 N N . LEU A 1 105 ? 8.669 3.022 -23.572 1.00 97.94 105 LEU A N 1
ATOM 847 C CA . LEU A 1 105 ? 7.623 2.440 -24.423 1.00 97.94 105 LEU A CA 1
ATOM 848 C C . LEU A 1 105 ? 6.924 1.244 -23.780 1.00 97.94 105 LEU A C 1
ATOM 850 O O . LEU A 1 105 ? 5.710 1.115 -23.880 1.00 97.94 105 LEU A O 1
ATOM 854 N N . ALA A 1 106 ? 7.685 0.345 -23.157 1.00 97.88 106 ALA A N 1
ATOM 855 C CA . ALA A 1 106 ? 7.143 -0.876 -22.571 1.00 97.88 106 ALA A CA 1
ATOM 856 C C . ALA A 1 106 ? 8.043 -1.408 -21.454 1.00 97.88 106 ALA A C 1
ATOM 858 O O . ALA A 1 106 ? 9.222 -1.061 -21.376 1.00 97.88 106 ALA A O 1
ATOM 859 N N . LEU A 1 107 ? 7.489 -2.294 -20.626 1.00 97.62 107 LEU A N 1
ATOM 860 C CA . LEU A 1 107 ? 8.196 -3.004 -19.560 1.00 97.62 107 LEU A CA 1
ATOM 861 C C . LEU A 1 107 ? 8.189 -4.506 -19.844 1.00 97.62 107 LEU A C 1
ATOM 863 O O . LEU A 1 107 ? 7.201 -5.045 -20.340 1.00 97.62 107 LEU A O 1
ATOM 867 N N . SER A 1 108 ? 9.289 -5.181 -19.521 1.00 93.69 108 SER A N 1
ATOM 868 C CA . SER A 1 108 ? 9.436 -6.630 -19.648 1.00 93.69 108 SER A CA 1
ATOM 869 C C . SER A 1 108 ? 10.340 -7.158 -18.535 1.00 93.69 108 SER A C 1
ATOM 871 O O . SER A 1 108 ? 11.569 -7.141 -18.649 1.00 93.69 108 SER A O 1
ATOM 873 N N . GLY A 1 109 ? 9.732 -7.642 -17.450 1.00 93.19 109 GLY A N 1
ATOM 874 C CA . GLY A 1 109 ? 10.461 -8.063 -16.252 1.00 93.19 109 GLY A CA 1
ATOM 875 C C . GLY A 1 109 ? 11.239 -6.891 -15.649 1.00 93.19 109 GLY A C 1
ATOM 876 O O . GLY A 1 109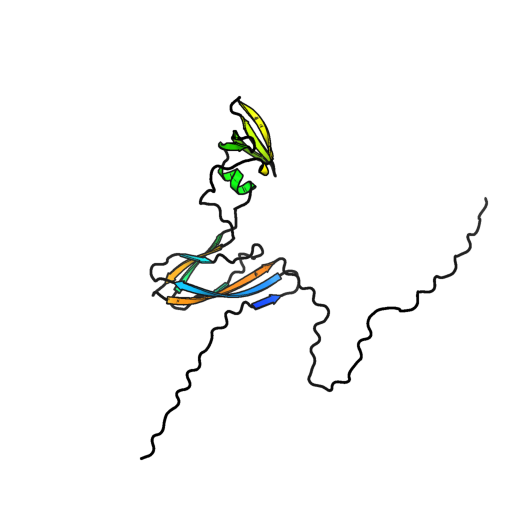 ? 10.662 -5.844 -15.377 1.00 93.19 109 GLY A O 1
ATOM 877 N N . ASN A 1 110 ? 12.556 -7.047 -15.494 1.00 95.06 110 ASN A N 1
ATOM 878 C CA . ASN A 1 110 ? 13.437 -5.993 -14.966 1.00 95.06 110 ASN A CA 1
ATOM 879 C C . ASN A 1 110 ? 13.956 -5.030 -16.048 1.00 95.06 110 ASN A C 1
ATOM 881 O O . ASN A 1 110 ? 14.802 -4.181 -15.767 1.00 95.06 110 ASN A O 1
ATOM 885 N N . ASN A 1 111 ? 13.480 -5.172 -17.285 1.00 97.62 111 ASN A N 1
ATOM 886 C CA . ASN A 1 111 ? 13.907 -4.363 -18.415 1.00 97.62 111 ASN A CA 1
ATOM 887 C C . ASN A 1 111 ? 12.786 -3.452 -18.916 1.00 97.62 111 ASN A C 1
ATOM 889 O O . ASN A 1 111 ? 11.597 -3.720 -18.742 1.00 97.62 111 ASN A O 1
ATOM 893 N N . ALA A 1 112 ? 13.197 -2.403 -19.612 1.00 97.69 112 ALA A N 1
ATOM 894 C CA . ALA A 1 112 ? 12.350 -1.432 -20.270 1.00 97.69 112 ALA A CA 1
ATOM 895 C C . ALA A 1 112 ? 12.747 -1.296 -21.742 1.00 97.69 112 ALA A C 1
ATOM 897 O O . ALA A 1 112 ? 13.932 -1.247 -22.076 1.00 97.69 112 ALA A O 1
ATOM 898 N N . ILE A 1 113 ? 11.754 -1.197 -22.621 1.00 98.19 113 ILE A N 1
ATOM 899 C CA . ILE A 1 113 ? 11.948 -0.829 -24.022 1.00 98.19 113 ILE A CA 1
ATOM 900 C C . ILE A 1 113 ? 11.832 0.688 -24.112 1.00 98.19 113 ILE A C 1
ATOM 902 O O . ILE A 1 113 ? 10.824 1.257 -23.695 1.00 98.19 113 ILE A O 1
ATOM 906 N N . ILE A 1 114 ? 12.850 1.341 -24.665 1.00 98.19 114 ILE A N 1
ATOM 907 C CA . ILE A 1 114 ? 12.928 2.799 -24.785 1.00 98.19 114 ILE A CA 1
ATOM 908 C C . ILE A 1 114 ? 13.138 3.219 -26.235 1.00 98.19 114 ILE A C 1
ATOM 910 O O . ILE A 1 114 ? 13.700 2.471 -27.037 1.00 98.19 114 ILE A O 1
ATOM 914 N N . LYS A 1 115 ? 12.728 4.445 -26.559 1.00 98.31 115 LYS A N 1
ATOM 915 C CA . LYS A 1 115 ? 13.024 5.123 -27.823 1.00 98.31 115 LYS A CA 1
ATOM 916 C C . LYS A 1 115 ? 13.914 6.332 -27.571 1.00 98.31 115 LYS A C 1
ATOM 918 O O . LYS A 1 115 ? 13.557 7.214 -26.789 1.00 98.31 115 LYS A O 1
ATOM 923 N N . THR A 1 116 ? 15.063 6.386 -28.236 1.00 96.75 116 THR A N 1
ATOM 924 C CA . THR A 1 116 ? 15.964 7.543 -28.175 1.00 96.75 116 THR A CA 1
ATOM 925 C C . THR A 1 116 ? 15.436 8.699 -29.028 1.00 96.75 116 THR A C 1
ATOM 927 O O . THR A 1 116 ? 14.549 8.512 -29.868 1.00 96.75 116 THR A O 1
ATOM 930 N N . LYS A 1 117 ? 15.996 9.902 -28.855 1.00 94.19 117 LYS A N 1
ATOM 931 C CA . LYS A 1 117 ? 15.641 11.076 -29.674 1.00 94.19 117 LYS A CA 1
ATOM 932 C C . LYS A 1 117 ? 15.921 10.869 -31.164 1.00 94.19 117 LYS A C 1
ATOM 934 O O . LYS A 1 117 ? 15.179 11.375 -31.996 1.00 94.19 117 LYS A O 1
ATOM 939 N N . GLU A 1 118 ? 16.925 10.063 -31.500 1.00 94.75 118 GLU A N 1
ATOM 940 C CA . GLU A 1 118 ? 17.274 9.678 -32.876 1.00 94.75 118 GLU A CA 1
ATOM 941 C C . GLU A 1 118 ? 16.334 8.598 -33.445 1.00 94.75 118 GLU A C 1
ATOM 943 O O . GLU A 1 118 ? 16.558 8.087 -34.540 1.00 94.75 118 GLU A O 1
ATOM 948 N N . GLY A 1 119 ? 15.301 8.199 -32.695 1.00 94.62 119 GLY A N 1
ATOM 949 C CA . GLY A 1 119 ? 14.299 7.227 -33.123 1.00 94.62 119 GLY A CA 1
ATOM 950 C C . GLY A 1 119 ? 14.711 5.763 -32.970 1.00 94.62 119 GLY A C 1
ATOM 951 O O . GLY A 1 119 ? 13.954 4.887 -33.384 1.00 94.62 119 GLY A O 1
ATOM 952 N N . ARG A 1 120 ? 15.867 5.471 -32.360 1.00 96.88 120 ARG A N 1
ATOM 953 C CA . ARG A 1 120 ? 16.326 4.092 -32.135 1.00 96.88 120 ARG A CA 1
ATOM 954 C C . ARG A 1 120 ? 15.582 3.467 -30.963 1.00 96.88 120 ARG A C 1
ATOM 956 O O . ARG A 1 120 ? 15.418 4.107 -29.928 1.00 96.88 120 ARG A O 1
ATOM 963 N N . VAL A 1 121 ? 15.202 2.202 -31.106 1.00 97.69 121 VAL A N 1
ATOM 964 C CA . VAL A 1 121 ? 14.595 1.412 -30.030 1.00 97.69 121 VAL A CA 1
ATOM 965 C C . VAL A 1 121 ? 15.667 0.548 -29.375 1.00 97.69 121 VAL A C 1
ATOM 967 O O . VAL A 1 121 ? 16.451 -0.097 -30.069 1.00 97.69 121 VAL A O 1
ATOM 970 N N . LYS A 1 122 ? 15.729 0.560 -28.044 1.00 96.69 122 LYS A N 1
ATOM 971 C CA . LYS A 1 122 ? 16.686 -0.225 -27.253 1.00 96.69 122 LYS A CA 1
ATOM 972 C C . LYS A 1 122 ? 15.999 -0.831 -26.037 1.00 96.69 122 LYS A C 1
ATOM 974 O O . LYS A 1 122 ? 14.942 -0.364 -25.625 1.00 96.69 122 LYS A O 1
ATOM 979 N N . THR A 1 123 ? 16.638 -1.838 -25.455 1.00 97.81 123 THR A N 1
ATOM 980 C CA . THR A 1 123 ? 16.263 -2.385 -24.148 1.00 97.81 123 THR A CA 1
ATOM 981 C C . THR A 1 123 ? 17.290 -1.934 -23.115 1.00 97.81 123 THR A C 1
ATOM 983 O O . THR A 1 123 ? 18.487 -1.999 -23.392 1.00 97.81 123 THR A O 1
ATOM 986 N N . VAL A 1 124 ? 16.830 -1.465 -21.958 1.00 97.19 124 VAL A N 1
ATOM 987 C CA . VAL A 1 124 ? 17.663 -1.032 -20.821 1.00 97.19 124 VAL A CA 1
ATOM 988 C C . VAL A 1 124 ? 17.152 -1.664 -19.529 1.00 97.19 124 VAL A C 1
ATOM 990 O O . VAL A 1 124 ? 15.992 -2.077 -19.470 1.00 97.19 124 VAL A O 1
ATOM 993 N N . ASN A 1 125 ? 17.989 -1.737 -18.494 1.00 97.44 125 ASN A N 1
ATOM 994 C CA . ASN A 1 125 ? 17.523 -2.140 -17.170 1.00 97.44 125 ASN A CA 1
ATOM 995 C C . ASN A 1 125 ? 16.685 -1.002 -16.563 1.00 97.44 125 ASN A C 1
ATOM 997 O O . ASN A 1 125 ? 17.031 0.169 -16.712 1.00 97.44 125 ASN A O 1
ATOM 1001 N N . ILE A 1 126 ? 15.596 -1.324 -15.861 1.00 97.00 126 ILE A N 1
ATOM 1002 C CA . ILE A 1 126 ? 14.777 -0.308 -15.175 1.00 97.00 126 ILE A CA 1
ATOM 1003 C C . ILE A 1 126 ? 15.614 0.471 -14.143 1.00 97.00 126 ILE A C 1
ATOM 1005 O O . ILE A 1 126 ? 15.381 1.660 -13.945 1.00 97.00 126 ILE A O 1
ATOM 1009 N N . ALA A 1 127 ? 16.616 -0.163 -13.528 1.00 95.56 127 ALA A N 1
ATOM 1010 C CA . ALA A 1 127 ? 17.524 0.476 -12.578 1.00 95.56 127 ALA A CA 1
ATOM 1011 C C . ALA A 1 127 ? 18.403 1.583 -13.197 1.00 95.56 127 ALA A C 1
ATOM 1013 O O . ALA A 1 127 ? 18.895 2.435 -12.459 1.00 95.56 127 ALA A O 1
ATOM 1014 N N . ASP A 1 128 ? 18.570 1.601 -14.524 1.00 95.94 128 ASP A N 1
ATOM 1015 C CA . ASP A 1 128 ? 19.341 2.632 -15.234 1.00 95.94 128 ASP A CA 1
ATOM 1016 C C . ASP A 1 128 ? 18.498 3.878 -15.561 1.00 95.94 128 ASP A C 1
ATOM 1018 O O . ASP A 1 128 ? 19.029 4.878 -16.055 1.00 95.94 128 ASP A O 1
ATOM 1022 N N . ILE A 1 129 ? 17.183 3.821 -15.313 1.00 96.94 129 ILE A N 1
ATOM 1023 C CA . ILE A 1 129 ? 16.239 4.903 -15.595 1.00 96.94 129 ILE A CA 1
ATOM 1024 C C . ILE A 1 129 ? 16.173 5.863 -14.407 1.00 96.94 129 ILE A C 1
ATOM 1026 O O . ILE A 1 129 ? 15.925 5.478 -13.265 1.00 96.94 129 ILE A O 1
ATOM 1030 N N . VAL A 1 130 ? 16.325 7.148 -14.705 1.00 97.00 130 VAL A N 1
ATOM 1031 C CA . VAL A 1 130 ? 16.133 8.261 -13.782 1.00 97.00 130 VAL A CA 1
ATOM 1032 C C . VAL A 1 130 ? 14.762 8.882 -14.045 1.00 97.00 130 VAL A C 1
ATOM 1034 O O . VAL A 1 130 ? 14.502 9.464 -15.104 1.00 97.00 130 VAL A O 1
ATOM 1037 N N . PHE A 1 131 ? 13.869 8.746 -13.065 1.00 95.81 131 PHE A N 1
ATOM 1038 C CA . PHE A 1 131 ? 12.515 9.292 -13.122 1.00 95.81 131 PHE A CA 1
ATOM 1039 C C . PHE A 1 131 ? 12.492 10.754 -12.655 1.00 95.81 131 PHE A C 1
ATOM 1041 O O . PHE A 1 131 ? 13.146 11.086 -11.666 1.00 95.81 131 PHE A O 1
ATOM 1048 N N . PRO A 1 132 ? 11.735 11.639 -13.328 1.00 93.56 132 PRO A N 1
ATOM 1049 C CA . PRO A 1 132 ? 11.743 13.072 -13.030 1.00 93.56 132 PRO A CA 1
ATOM 1050 C C . PRO A 1 132 ? 11.036 13.428 -11.715 1.00 93.56 132 PRO A C 1
ATOM 1052 O O . PRO A 1 132 ? 11.314 14.471 -11.128 1.00 93.56 132 PRO A O 1
ATOM 1055 N N . SER A 1 133 ? 10.100 12.596 -11.258 1.00 93.38 133 SER A N 1
ATOM 1056 C CA . SER A 1 133 ? 9.342 12.813 -10.027 1.00 93.38 133 SER A CA 1
ATOM 1057 C C . SER A 1 133 ? 8.765 11.504 -9.492 1.00 93.38 133 SER A C 1
ATOM 1059 O O . SER A 1 133 ? 8.665 10.512 -10.215 1.00 93.38 133 SER A O 1
ATOM 1061 N N . LEU A 1 134 ? 8.372 11.510 -8.215 1.00 91.75 134 LEU A N 1
ATOM 1062 C CA . LEU A 1 134 ? 7.581 10.443 -7.611 1.00 91.75 134 LEU A CA 1
ATOM 1063 C C . LEU A 1 134 ? 6.084 10.738 -7.836 1.00 91.75 134 LEU A C 1
ATOM 1065 O O . LEU A 1 134 ? 5.606 11.767 -7.350 1.00 91.75 134 LEU A O 1
ATOM 1069 N N . PRO A 1 135 ? 5.333 9.881 -8.550 1.00 91.19 135 PRO A N 1
ATOM 1070 C CA . PRO A 1 135 ? 3.897 10.062 -8.736 1.00 91.19 135 PRO A CA 1
ATOM 1071 C C . PRO A 1 135 ? 3.130 10.004 -7.405 1.00 91.19 135 PRO A C 1
ATOM 1073 O O . PRO A 1 135 ? 3.404 9.159 -6.553 1.00 91.19 135 PRO A O 1
ATOM 1076 N N . HIS A 1 136 ? 2.136 10.881 -7.234 1.00 86.75 136 HIS A N 1
ATOM 1077 C CA . HIS A 1 136 ? 1.365 11.008 -5.985 1.00 86.75 136 HIS A CA 1
ATOM 1078 C C . HIS A 1 136 ? 0.517 9.773 -5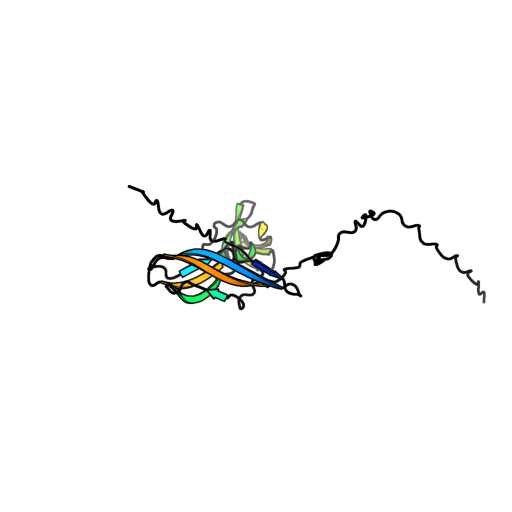.634 1.00 86.75 136 HIS A C 1
ATOM 1080 O O . HIS A 1 136 ? 0.100 9.620 -4.490 1.00 86.75 136 HIS A O 1
ATOM 1086 N N . ASN A 1 137 ? 0.232 8.910 -6.608 1.00 84.62 137 ASN A N 1
ATOM 1087 C CA . ASN A 1 137 ? -0.580 7.704 -6.452 1.00 84.62 137 ASN A CA 1
ATOM 1088 C C . ASN A 1 137 ? 0.226 6.467 -6.015 1.00 84.62 137 ASN A C 1
ATOM 1090 O O . ASN A 1 137 ? -0.354 5.385 -5.884 1.00 84.62 137 ASN A O 1
ATOM 1094 N N . LEU A 1 138 ? 1.543 6.599 -5.816 1.00 88.12 138 LEU A N 1
ATOM 1095 C CA . LEU A 1 138 ? 2.382 5.513 -5.319 1.00 88.12 138 LEU A CA 1
ATOM 1096 C C . LEU A 1 138 ? 2.552 5.601 -3.801 1.00 88.12 138 LEU A C 1
ATOM 1098 O O . LEU A 1 138 ? 2.900 6.640 -3.244 1.00 88.12 138 LEU A O 1
ATOM 1102 N N . GLN A 1 139 ? 2.338 4.474 -3.138 1.00 84.62 139 GLN A N 1
ATOM 1103 C CA . GLN A 1 139 ? 2.400 4.301 -1.697 1.00 84.62 139 GLN A CA 1
ATOM 1104 C C . GLN A 1 139 ? 3.609 3.448 -1.317 1.00 84.62 139 GLN A C 1
ATOM 1106 O O . GLN A 1 139 ? 3.833 2.363 -1.862 1.00 84.62 139 GLN A O 1
ATOM 1111 N N . ALA A 1 140 ? 4.392 3.945 -0.358 1.00 85.06 140 ALA A N 1
ATOM 1112 C CA . ALA A 1 140 ? 5.618 3.304 0.118 1.00 85.06 140 ALA A CA 1
ATOM 1113 C C . ALA A 1 140 ? 5.372 2.140 1.094 1.00 85.06 140 ALA A C 1
ATOM 1115 O O . ALA A 1 140 ? 6.257 1.299 1.290 1.00 85.06 140 ALA A O 1
ATOM 1116 N N . HIS A 1 141 ? 4.176 2.073 1.668 1.00 86.00 141 HIS A N 1
ATOM 1117 C CA . HIS A 1 141 ? 3.746 1.123 2.689 1.00 86.00 141 HIS A CA 1
ATOM 1118 C C . HIS A 1 141 ? 2.311 0.676 2.407 1.00 86.00 141 HIS A C 1
ATOM 1120 O O . HIS A 1 141 ? 1.595 1.330 1.651 1.00 86.00 141 HIS A O 1
ATOM 1126 N N . ASN A 1 142 ? 1.906 -0.459 2.978 1.00 89.19 142 ASN A N 1
ATOM 1127 C CA . ASN A 1 142 ? 0.500 -0.848 2.938 1.00 89.19 142 ASN A CA 1
ATOM 1128 C C . ASN A 1 142 ? -0.275 -0.037 3.972 1.00 89.19 142 ASN A C 1
ATOM 1130 O O . ASN A 1 142 ? 0.259 0.272 5.037 1.00 89.19 142 ASN A O 1
ATOM 1134 N N . SER A 1 143 ? -1.545 0.221 3.703 1.00 91.81 143 SER A N 1
ATOM 1135 C CA . SER A 1 143 ? -2.434 0.834 4.677 1.00 91.81 143 SER A CA 1
ATOM 1136 C C . SER A 1 143 ? -3.824 0.211 4.651 1.00 91.81 143 SER A C 1
ATOM 1138 O O . SER A 1 143 ? -4.239 -0.430 3.683 1.00 91.81 143 SER A O 1
ATOM 1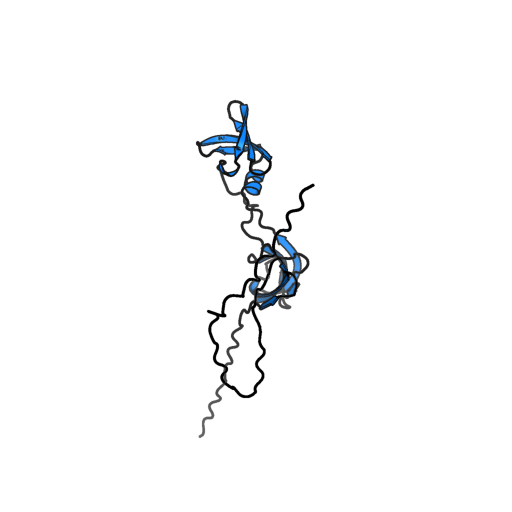140 N N . LEU A 1 144 ? -4.551 0.381 5.747 1.00 92.38 144 LEU A N 1
ATOM 1141 C CA . LEU A 1 144 ? -5.987 0.165 5.801 1.00 92.38 144 LEU A CA 1
ATOM 1142 C C . LEU A 1 144 ? -6.672 1.522 5.906 1.00 92.38 144 LEU A C 1
ATOM 1144 O O . LEU A 1 144 ? -6.346 2.321 6.782 1.00 92.38 144 LEU A O 1
ATOM 1148 N N . ALA A 1 145 ? -7.621 1.768 5.011 1.00 93.38 145 ALA A N 1
ATOM 1149 C CA . ALA A 1 145 ? -8.463 2.950 5.035 1.00 93.38 145 ALA A CA 1
ATOM 1150 C C . ALA A 1 145 ? -9.866 2.581 5.518 1.00 93.38 145 ALA A C 1
ATOM 1152 O O . ALA A 1 145 ? -10.501 1.673 4.974 1.00 93.38 145 ALA A O 1
ATOM 1153 N N . PHE A 1 146 ? -10.356 3.307 6.516 1.00 94.44 146 PHE A N 1
ATOM 1154 C CA . PHE A 1 146 ? -11.646 3.087 7.158 1.00 94.44 146 PHE A CA 1
ATOM 1155 C C . PHE A 1 146 ? -12.569 4.253 6.846 1.00 94.44 146 PHE A C 1
ATOM 1157 O O . PHE A 1 146 ? -12.304 5.371 7.278 1.00 94.44 146 PHE A O 1
ATOM 1164 N N . GLN A 1 147 ? -13.664 4.004 6.130 1.00 97.00 147 GLN A N 1
ATOM 1165 C CA . GLN A 1 147 ? -14.723 5.000 5.975 1.00 97.00 147 GLN A CA 1
ATOM 1166 C C . GLN A 1 147 ? -15.576 4.995 7.235 1.00 97.00 147 GLN A C 1
ATOM 1168 O O . GLN A 1 147 ? -16.184 3.975 7.565 1.00 97.00 147 GLN A O 1
ATOM 1173 N N . ILE A 1 148 ? -15.629 6.123 7.930 1.00 97.25 148 ILE A N 1
ATOM 1174 C CA . ILE A 1 148 ? -16.268 6.231 9.237 1.00 97.25 148 ILE A CA 1
ATOM 1175 C C . ILE A 1 148 ? -17.235 7.410 9.312 1.00 97.25 148 ILE A C 1
ATOM 1177 O O . ILE A 1 148 ? -17.208 8.344 8.510 1.00 97.25 148 ILE A O 1
ATOM 1181 N N . LYS A 1 149 ? -18.075 7.393 10.344 1.00 97.69 149 LYS A N 1
ATOM 1182 C CA . LYS A 1 149 ? -18.762 8.581 10.848 1.00 97.69 149 LYS A CA 1
ATOM 1183 C C . LYS A 1 149 ? -18.684 8.605 12.356 1.00 97.69 149 LYS A C 1
ATOM 1185 O O . LYS A 1 149 ? -19.121 7.668 13.017 1.00 97.69 149 LYS A O 1
ATOM 1190 N N . SER A 1 150 ? -18.197 9.715 12.894 1.00 97.44 150 SER A N 1
ATOM 1191 C CA . SER A 1 150 ? -18.210 9.948 14.331 1.00 97.44 150 SER A CA 1
ATOM 1192 C C . SER A 1 150 ? -19.334 10.895 14.743 1.00 97.44 150 SER A C 1
ATOM 1194 O O . SER A 1 150 ? -19.633 11.890 14.080 1.00 97.44 150 SER A O 1
ATOM 1196 N N . SER A 1 151 ? -19.956 10.607 15.882 1.00 97.25 151 SER A N 1
ATOM 1197 C CA . SER A 1 151 ? -20.941 11.488 16.519 1.00 97.25 151 SER A CA 1
ATOM 1198 C C . SER A 1 151 ? -20.298 12.705 17.207 1.00 97.25 151 SER A C 1
ATOM 1200 O O . SER A 1 151 ? -20.942 13.753 17.334 1.00 97.25 151 SER A O 1
ATOM 1202 N N . LYS A 1 152 ? -19.020 12.602 17.607 1.00 97.00 152 LYS A N 1
ATOM 1203 C CA . LYS A 1 152 ? -18.255 13.636 18.329 1.00 97.00 152 LYS A CA 1
ATOM 1204 C C . LYS A 1 152 ? -16.756 13.567 18.024 1.00 97.00 152 LYS A C 1
ATOM 1206 O O . LYS A 1 152 ? -16.265 12.555 17.546 1.00 97.00 152 LYS A O 1
ATOM 1211 N N . THR A 1 153 ? -16.018 14.629 18.328 1.00 97.62 153 THR A N 1
ATOM 1212 C CA . THR A 1 153 ? -14.550 14.557 18.328 1.00 97.62 153 THR A CA 1
ATOM 1213 C C . THR A 1 153 ? -14.086 13.853 19.598 1.00 97.62 153 THR A C 1
ATOM 1215 O O . THR A 1 153 ? -14.539 14.204 20.689 1.00 97.62 153 THR A O 1
ATOM 1218 N N . LEU A 1 154 ? -13.222 12.851 19.464 1.00 96.56 154 LEU A N 1
ATOM 1219 C CA . LEU A 1 154 ? -12.672 12.090 20.578 1.00 96.56 154 LEU A CA 1
ATOM 1220 C C . LEU A 1 154 ? -11.281 11.547 20.249 1.00 96.56 154 LEU A C 1
ATOM 1222 O O . LEU A 1 154 ? -10.970 11.278 19.093 1.00 96.56 154 LEU A O 1
ATOM 1226 N N . LYS A 1 155 ? -10.476 11.337 21.289 1.00 96.12 155 LYS A N 1
ATOM 1227 C CA . LYS A 1 155 ? -9.343 10.413 21.233 1.00 96.12 155 LYS A CA 1
ATOM 1228 C C . LYS A 1 155 ? -9.815 9.064 21.738 1.00 96.12 155 LYS A C 1
ATOM 1230 O O . LYS A 1 155 ? -10.493 9.011 22.768 1.00 96.12 155 LYS A O 1
ATOM 1235 N N . ALA A 1 156 ? -9.533 8.012 20.988 1.00 92.00 156 ALA A N 1
ATOM 1236 C CA . ALA A 1 156 ? -9.947 6.671 21.350 1.00 92.00 156 ALA A CA 1
ATOM 1237 C C . ALA A 1 156 ? -8.986 5.632 20.799 1.00 92.00 156 ALA A C 1
ATOM 1239 O O . ALA A 1 156 ? -8.376 5.827 19.748 1.00 92.00 156 ALA A O 1
ATOM 1240 N N . ASN A 1 157 ? -8.925 4.513 21.504 1.00 91.69 157 ASN A N 1
ATOM 1241 C CA . ASN A 1 157 ? -8.272 3.320 21.009 1.00 91.69 157 ASN A CA 1
ATOM 1242 C C . ASN A 1 157 ? -9.204 2.590 20.047 1.00 91.69 157 ASN A C 1
ATOM 1244 O O . ASN A 1 157 ? -10.418 2.539 20.263 1.00 91.69 157 ASN A O 1
ATOM 1248 N N . VAL A 1 158 ? -8.610 2.068 18.985 1.00 92.62 158 VAL A N 1
ATOM 1249 C CA . VAL A 1 158 ? -9.239 1.193 18.006 1.00 92.62 158 VAL A CA 1
ATOM 1250 C C . VAL A 1 158 ? -8.493 -0.125 18.079 1.00 92.62 158 VAL A C 1
ATOM 1252 O O . VAL A 1 158 ? -7.276 -0.155 17.872 1.00 92.62 158 VAL A O 1
ATOM 1255 N N . ASP A 1 159 ? -9.220 -1.187 18.401 1.00 93.44 159 ASP A N 1
ATOM 1256 C CA . ASP A 1 159 ? -8.653 -2.525 18.482 1.00 93.44 159 ASP A CA 1
ATOM 1257 C C . ASP A 1 159 ? -8.725 -3.167 17.098 1.00 93.44 159 ASP A C 1
ATOM 1259 O O . ASP A 1 159 ? -9.748 -3.114 16.417 1.00 93.44 159 ASP A O 1
ATOM 1263 N N . ILE A 1 160 ? -7.605 -3.724 16.655 1.00 93.06 160 ILE A N 1
ATOM 1264 C CA . ILE A 1 160 ? -7.403 -4.264 15.315 1.00 93.06 160 ILE A CA 1
ATOM 1265 C C . ILE A 1 160 ? -6.885 -5.691 15.480 1.00 93.06 160 ILE A C 1
ATOM 1267 O O . ILE A 1 160 ? -5.876 -5.928 16.143 1.00 93.06 160 ILE A O 1
ATOM 1271 N N . SER A 1 161 ? -7.574 -6.649 14.869 1.00 94.31 161 SER A N 1
ATOM 1272 C CA . SER A 1 161 ? -7.190 -8.059 14.855 1.00 94.31 161 SER A CA 1
ATOM 1273 C C . SER A 1 161 ? -7.089 -8.566 13.421 1.00 94.31 161 SER A C 1
ATOM 1275 O O . SER A 1 161 ? -7.948 -8.273 12.596 1.00 94.31 161 SER A O 1
ATOM 1277 N N . TYR A 1 162 ? -6.044 -9.323 13.095 1.00 93.75 162 TYR A N 1
ATOM 1278 C CA . TYR A 1 162 ? -5.897 -9.926 11.768 1.00 93.75 162 TYR A CA 1
ATOM 1279 C C . TYR A 1 162 ? -4.984 -11.143 11.762 1.00 93.75 162 TYR A C 1
ATOM 1281 O O . TYR A 1 162 ? -4.120 -11.319 12.619 1.00 93.75 162 TYR A O 1
ATOM 1289 N N . LEU A 1 163 ? -5.136 -11.973 10.735 1.00 93.56 163 LEU A N 1
ATOM 1290 C CA . LEU A 1 163 ? -4.213 -13.056 10.441 1.00 93.56 163 LEU A CA 1
ATOM 1291 C C . LEU A 1 163 ? -3.069 -12.558 9.556 1.00 93.56 163 LEU A C 1
ATOM 1293 O O . LEU A 1 163 ? -3.280 -11.898 8.537 1.00 93.56 163 LEU A O 1
ATOM 1297 N N . ALA A 1 164 ? -1.850 -12.934 9.923 1.00 92.38 164 ALA A N 1
ATOM 1298 C CA . ALA A 1 164 ? -0.642 -12.704 9.147 1.00 92.38 164 ALA A CA 1
ATOM 1299 C C . ALA A 1 164 ? 0.022 -14.040 8.793 1.00 92.38 164 ALA A C 1
ATOM 1301 O O . ALA A 1 164 ? 0.119 -14.942 9.626 1.00 92.38 164 ALA A O 1
ATOM 1302 N N . GLN A 1 165 ? 0.474 -14.165 7.547 1.00 92.69 165 GLN A N 1
ATOM 1303 C CA . GLN A 1 165 ? 1.180 -15.335 7.024 1.00 92.69 165 GLN A CA 1
ATOM 1304 C C . GLN A 1 165 ? 2.702 -15.218 7.197 1.00 92.69 165 GLN A C 1
ATOM 1306 O O . GLN A 1 165 ? 3.236 -14.167 7.550 1.00 92.69 165 GLN A O 1
ATOM 1311 N N . ASN A 1 166 ? 3.415 -16.303 6.886 1.00 88.31 166 ASN A N 1
ATOM 1312 C CA . ASN A 1 166 ? 4.875 -16.416 6.930 1.00 88.31 166 ASN A CA 1
ATOM 1313 C C . ASN A 1 166 ? 5.484 -16.113 8.307 1.00 88.31 166 ASN A C 1
ATOM 1315 O O . ASN A 1 166 ? 6.623 -15.660 8.404 1.00 88.31 166 ASN A O 1
ATOM 1319 N N . ILE A 1 167 ? 4.731 -16.386 9.374 1.00 81.56 167 ILE A N 1
ATOM 1320 C CA . ILE A 1 167 ? 5.224 -16.293 10.747 1.00 81.56 167 ILE A CA 1
ATOM 1321 C C . ILE A 1 167 ? 5.576 -17.702 11.211 1.00 81.56 167 ILE A C 1
ATOM 1323 O O . ILE A 1 167 ? 4.699 -18.522 11.477 1.00 81.56 167 ILE A O 1
ATOM 1327 N N . SER A 1 168 ? 6.872 -17.989 11.295 1.00 70.81 168 SER A N 1
ATOM 1328 C CA . SER A 1 168 ? 7.389 -19.253 11.820 1.00 70.81 168 SER A CA 1
ATOM 1329 C C . SER A 1 168 ? 8.128 -18.998 13.131 1.00 70.81 168 SER A C 1
ATOM 1331 O O . SER A 1 168 ? 8.955 -18.092 13.224 1.00 70.81 168 SER A O 1
ATOM 1333 N N . PHE A 1 169 ? 7.853 -19.816 14.145 1.00 66.19 169 PHE A N 1
ATOM 1334 C CA . PHE A 1 169 ? 8.547 -19.774 15.429 1.00 66.19 169 PHE A CA 1
ATOM 1335 C C . PHE A 1 169 ? 9.349 -21.058 15.628 1.00 66.19 169 PHE A C 1
ATOM 1337 O O . PHE A 1 169 ? 8.793 -22.153 15.571 1.00 66.19 169 PHE A O 1
ATOM 1344 N N . CYS A 1 170 ? 10.653 -20.930 15.877 1.00 60.94 170 CYS A N 1
ATOM 1345 C CA . CYS A 1 170 ? 11.514 -22.059 16.217 1.00 60.94 170 CYS A CA 1
ATOM 1346 C C . CYS A 1 170 ? 11.837 -22.002 17.714 1.00 60.94 170 CYS A C 1
ATOM 1348 O O . CYS A 1 170 ? 12.749 -21.295 18.137 1.00 60.94 170 CYS A O 1
ATOM 1350 N N . GLY A 1 171 ? 11.053 -22.712 18.526 1.00 58.62 171 GLY A N 1
ATOM 1351 C CA . GLY A 1 171 ? 11.289 -22.855 19.962 1.00 58.62 171 GLY A CA 1
ATOM 1352 C C . GLY A 1 171 ? 11.745 -24.270 20.300 1.00 58.62 171 GLY A C 1
ATOM 1353 O O . GLY A 1 171 ? 10.950 -25.206 20.235 1.00 58.62 171 GLY A O 1
ATOM 1354 N N . LEU A 1 172 ? 13.006 -24.439 20.702 1.00 48.66 172 LEU A N 1
ATOM 1355 C CA . LEU A 1 172 ? 13.475 -25.677 21.327 1.00 48.66 172 LEU A CA 1
ATOM 1356 C C . LEU A 1 172 ? 12.986 -25.708 22.786 1.00 48.66 172 LEU A C 1
ATOM 1358 O O . LEU A 1 172 ? 13.534 -25.031 23.646 1.00 48.66 172 LEU A O 1
ATOM 1362 N N . ALA A 1 173 ? 11.944 -26.513 23.022 1.00 54.53 173 ALA A N 1
ATOM 1363 C CA . ALA A 1 173 ? 11.346 -26.886 24.309 1.00 54.53 173 ALA A CA 1
ATOM 1364 C C . ALA A 1 173 ? 10.744 -25.750 25.171 1.00 54.53 173 ALA A C 1
ATOM 1366 O O . ALA A 1 173 ? 11.438 -25.024 25.877 1.00 54.53 173 ALA A O 1
ATOM 1367 N N . VAL A 1 174 ? 9.408 -25.707 25.250 1.00 54.44 174 VAL A N 1
ATOM 1368 C CA . VAL A 1 174 ? 8.682 -25.005 26.323 1.00 54.44 174 VAL A CA 1
ATOM 1369 C C . VAL A 1 174 ? 8.352 -26.023 27.417 1.00 54.44 174 VAL A C 1
ATOM 1371 O O . VAL A 1 174 ? 7.488 -26.880 27.236 1.00 54.44 174 VAL A O 1
ATOM 1374 N N . ARG A 1 175 ? 9.049 -25.967 28.560 1.00 42.47 175 ARG A N 1
ATOM 1375 C CA . ARG A 1 175 ? 8.790 -26.850 29.710 1.00 42.47 175 ARG A CA 1
ATOM 1376 C C . ARG A 1 175 ? 7.973 -26.096 30.761 1.00 42.47 175 ARG A C 1
ATOM 1378 O O . ARG A 1 175 ? 8.485 -25.198 31.422 1.00 42.47 175 ARG A O 1
ATOM 1385 N N . LYS A 1 176 ? 6.704 -26.472 30.939 1.00 50.31 176 LYS A N 1
ATOM 1386 C CA . LYS A 1 176 ? 5.870 -25.984 32.048 1.00 50.31 176 LYS A CA 1
ATOM 1387 C C . LYS A 1 176 ? 6.398 -26.583 33.356 1.00 50.31 176 LYS A C 1
ATOM 1389 O O . LYS A 1 176 ? 6.222 -27.775 33.596 1.00 50.31 176 LYS A O 1
ATOM 1394 N N . LEU A 1 177 ? 7.074 -25.786 34.183 1.00 43.97 177 LEU A N 1
ATOM 1395 C CA . LEU A 1 177 ? 7.489 -26.207 35.523 1.00 43.97 177 LEU A CA 1
ATOM 1396 C C . LEU A 1 177 ? 6.314 -26.010 36.490 1.00 43.97 177 LEU A C 1
ATOM 1398 O O . LEU A 1 177 ? 5.889 -24.885 36.741 1.00 43.97 177 LEU A O 1
ATOM 1402 N N . GLY A 1 178 ? 5.760 -27.114 36.994 1.00 45.31 178 GLY A N 1
ATOM 1403 C CA . GLY A 1 178 ? 4.856 -27.095 38.143 1.00 45.31 178 GLY A CA 1
ATOM 1404 C C . GLY A 1 178 ? 5.631 -26.854 39.442 1.00 45.31 178 GLY A C 1
ATOM 1405 O O . GLY A 1 178 ? 6.809 -27.197 39.535 1.00 45.31 178 GLY A O 1
ATOM 1406 N N . LEU A 1 179 ? 4.970 -26.268 40.444 1.00 50.16 179 LEU A N 1
ATOM 1407 C CA . LEU A 1 179 ? 5.506 -26.111 41.800 1.00 50.16 179 LEU A CA 1
ATOM 1408 C C . LEU A 1 179 ? 5.757 -27.494 42.420 1.00 50.16 179 LEU A C 1
ATOM 1410 O O . LEU A 1 179 ? 4.837 -28.148 42.902 1.00 50.16 179 LEU A O 1
ATOM 1414 N N . GLY A 1 180 ? 7.009 -27.946 42.387 1.00 44.19 180 GLY A N 1
ATOM 1415 C CA . GLY A 1 180 ? 7.423 -29.207 42.990 1.00 44.19 180 GLY A CA 1
ATOM 1416 C C . GLY A 1 180 ? 8.939 -29.361 42.970 1.00 44.19 180 GLY A C 1
ATOM 1417 O O . GLY A 1 180 ? 9.513 -29.607 41.918 1.00 44.19 180 GLY A O 1
ATOM 1418 N N . HIS A 1 181 ? 9.546 -29.176 44.146 1.00 42.28 181 HIS A N 1
ATOM 1419 C CA . HIS A 1 181 ? 10.906 -29.538 44.566 1.00 42.28 181 HIS A CA 1
ATOM 1420 C C . HIS A 1 181 ? 12.019 -29.521 43.502 1.00 42.28 181 HIS A C 1
ATOM 1422 O O . HIS A 1 181 ? 12.206 -30.452 42.721 1.00 42.28 181 HIS A O 1
ATOM 1428 N N . PHE A 1 182 ? 12.852 -28.480 43.579 1.00 39.91 182 PHE A N 1
ATOM 1429 C CA . PHE A 1 182 ? 14.150 -28.427 42.917 1.00 39.91 182 PHE A CA 1
ATOM 1430 C C . PHE A 1 182 ? 15.068 -29.544 43.438 1.00 39.91 182 PHE A C 1
ATOM 1432 O O . PHE A 1 182 ? 15.569 -29.470 44.557 1.00 39.91 182 PHE A O 1
ATOM 1439 N N . ALA A 1 183 ? 15.355 -30.534 42.596 1.00 40.25 183 ALA A N 1
ATOM 1440 C CA . ALA A 1 183 ? 16.620 -31.254 42.642 1.00 40.25 183 ALA A CA 1
ATOM 1441 C C . ALA A 1 183 ? 17.487 -30.717 41.497 1.00 40.25 183 ALA A C 1
ATOM 1443 O O . ALA A 1 183 ? 17.119 -30.812 40.324 1.00 40.25 183 ALA A O 1
ATOM 1444 N N . ALA A 1 184 ? 18.612 -30.092 41.842 1.00 38.34 184 ALA A N 1
ATOM 1445 C CA . ALA A 1 184 ? 19.547 -29.531 40.879 1.00 38.34 184 ALA A CA 1
ATOM 1446 C C . ALA A 1 184 ? 20.114 -30.646 39.983 1.00 38.34 184 ALA A C 1
ATOM 1448 O O . ALA A 1 184 ? 20.947 -31.438 40.416 1.00 38.34 184 ALA A O 1
ATOM 1449 N N . SER A 1 185 ? 19.677 -30.705 38.724 1.00 39.69 185 SER A N 1
ATOM 1450 C CA . SER A 1 185 ? 20.380 -31.474 37.696 1.00 39.69 185 SER A CA 1
ATOM 1451 C C . SER A 1 185 ? 21.405 -30.573 37.024 1.00 39.69 185 SER A C 1
ATOM 1453 O O . SER A 1 185 ? 21.073 -29.549 36.428 1.00 39.69 185 SER A O 1
ATOM 1455 N N . ARG A 1 186 ? 22.670 -30.964 37.161 1.00 34.56 186 ARG A N 1
ATOM 1456 C CA . ARG A 1 186 ? 23.828 -30.330 36.539 1.00 34.56 186 ARG A CA 1
ATOM 1457 C C . ARG A 1 186 ? 23.736 -30.526 35.023 1.00 34.56 186 ARG A C 1
ATOM 1459 O O . ARG A 1 186 ? 23.763 -31.657 34.548 1.00 34.56 186 ARG A O 1
ATOM 1466 N N . VAL A 1 187 ? 23.627 -29.433 34.271 1.00 38.69 187 VAL A N 1
ATOM 1467 C CA . VAL A 1 187 ? 23.750 -29.452 32.808 1.00 38.69 187 VAL A CA 1
ATOM 1468 C C . VAL A 1 187 ? 25.217 -29.723 32.472 1.00 38.69 187 VAL A C 1
ATOM 1470 O O . VAL A 1 187 ? 26.088 -28.918 32.798 1.00 38.69 187 VAL A O 1
ATOM 1473 N N . VAL A 1 188 ? 25.498 -30.874 31.864 1.00 39.62 188 VAL A N 1
ATOM 1474 C CA . VAL A 1 188 ? 26.795 -31.173 31.242 1.00 39.62 188 VAL A CA 1
ATOM 1475 C C . VAL A 1 188 ? 26.725 -30.683 29.797 1.00 39.62 188 VAL A C 1
ATOM 1477 O O . VAL A 1 188 ? 25.783 -31.010 29.076 1.00 39.62 188 VAL A O 1
ATOM 1480 N N . ALA A 1 189 ? 27.687 -29.853 29.394 1.00 36.41 189 ALA A N 1
ATOM 1481 C CA . ALA A 1 189 ? 27.801 -29.346 28.030 1.00 36.41 189 ALA A CA 1
ATOM 1482 C C . ALA A 1 189 ? 28.021 -30.499 27.024 1.00 36.41 189 ALA A C 1
ATOM 1484 O O . ALA A 1 189 ? 28.697 -31.474 27.362 1.00 36.41 189 ALA A O 1
ATOM 1485 N N . PRO A 1 190 ? 27.493 -30.411 25.789 1.00 40.78 190 PRO A N 1
ATOM 1486 C CA . PRO A 1 190 ? 27.665 -31.458 24.795 1.00 40.78 190 PRO A CA 1
ATOM 1487 C C . PRO A 1 190 ? 29.063 -31.349 24.176 1.00 40.78 190 PRO A C 1
ATOM 1489 O O . PRO A 1 190 ? 29.337 -30.466 23.368 1.00 40.78 190 PRO A O 1
ATOM 1492 N N . GLY A 1 191 ? 29.954 -32.257 24.559 1.00 45.84 191 GLY A N 1
ATOM 1493 C CA . GLY A 1 191 ? 31.271 -32.394 23.951 1.00 45.84 191 GLY A CA 1
ATOM 1494 C C . GLY A 1 191 ? 31.978 -33.644 24.456 1.00 45.84 191 GLY A C 1
ATOM 1495 O O . GLY A 1 191 ? 32.328 -33.705 25.626 1.00 45.84 191 GLY A O 1
ATOM 1496 N N . GLN A 1 192 ? 32.207 -34.590 23.538 1.00 41.19 192 GLN A N 1
ATOM 1497 C CA . GLN A 1 192 ? 32.968 -35.846 23.674 1.00 41.19 192 GLN A CA 1
ATOM 1498 C C . GLN A 1 192 ? 32.209 -37.058 24.246 1.00 41.19 192 GLN A C 1
ATOM 1500 O O . GLN A 1 192 ? 32.434 -37.506 25.365 1.00 41.19 192 GLN A O 1
ATOM 1505 N N . GLY A 1 193 ? 31.363 -37.658 23.403 1.00 43.94 193 GLY A N 1
ATOM 1506 C CA . GLY A 1 193 ? 31.140 -39.109 23.434 1.00 43.94 193 GLY A CA 1
ATOM 1507 C C . GLY A 1 193 ? 32.224 -39.828 22.609 1.00 43.94 193 GLY A C 1
ATOM 1508 O O . GLY A 1 193 ? 32.770 -39.215 21.686 1.00 43.94 193 GLY A O 1
ATOM 1509 N N . PRO A 1 194 ? 32.572 -41.089 22.924 1.00 45.94 194 PRO A N 1
ATOM 1510 C CA . PRO A 1 194 ? 33.601 -41.827 22.196 1.00 45.94 194 PRO A CA 1
ATOM 1511 C C . PRO A 1 194 ? 33.157 -42.112 20.754 1.00 45.94 194 PRO A C 1
ATOM 1513 O O . PRO A 1 194 ? 31.975 -42.331 20.485 1.00 45.94 194 PRO A O 1
ATOM 1516 N N . ALA A 1 195 ? 34.117 -42.086 19.825 1.00 52.19 195 ALA A N 1
ATOM 1517 C CA . ALA A 1 195 ? 33.881 -42.320 18.405 1.00 52.19 195 ALA A CA 1
ATOM 1518 C C . ALA A 1 195 ? 33.236 -43.701 18.159 1.00 52.19 195 ALA A C 1
ATOM 1520 O O . ALA A 1 195 ? 33.612 -44.674 18.819 1.00 52.19 195 ALA A O 1
ATOM 1521 N N . PRO A 1 196 ? 32.290 -43.820 17.211 1.00 46.69 196 PRO A N 1
ATOM 1522 C CA . PRO A 1 196 ? 31.698 -45.106 16.874 1.00 46.69 196 PRO A CA 1
ATOM 1523 C C . PRO A 1 196 ? 32.748 -46.037 16.251 1.00 46.69 196 PRO A C 1
ATOM 1525 O O . PRO A 1 196 ? 33.477 -45.654 15.336 1.00 46.69 196 PRO A O 1
ATOM 1528 N N . HIS A 1 197 ? 32.8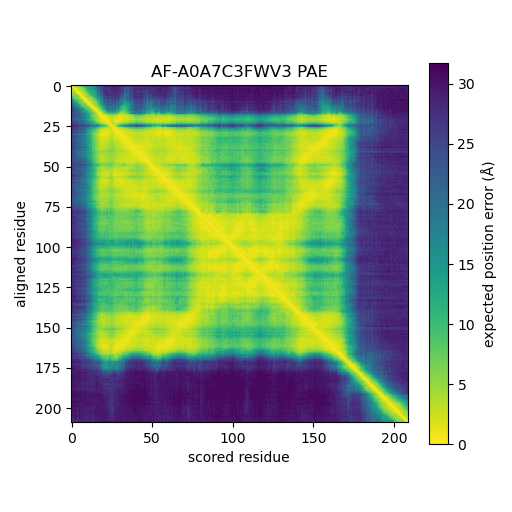07 -47.273 16.750 1.00 53.81 197 HIS A N 1
ATOM 1529 C CA . HIS A 1 197 ? 33.612 -48.344 16.172 1.00 53.81 197 HIS A CA 1
ATOM 1530 C C . HIS A 1 197 ? 33.120 -48.657 14.752 1.00 53.81 197 HIS A C 1
ATOM 1532 O O . HIS A 1 197 ? 31.978 -49.073 14.560 1.00 53.81 197 HIS A O 1
ATOM 1538 N N . LEU A 1 198 ? 33.990 -48.466 13.760 1.00 54.16 198 LEU A N 1
ATOM 1539 C CA . LEU A 1 198 ? 33.762 -48.943 12.398 1.00 54.16 198 LEU A CA 1
ATOM 1540 C C . LEU A 1 198 ? 33.869 -50.479 12.368 1.00 54.16 198 LEU A C 1
ATOM 1542 O O . LEU A 1 198 ? 34.820 -51.023 12.939 1.00 54.16 198 LEU A O 1
ATOM 1546 N N . PRO A 1 199 ? 32.935 -51.192 11.714 1.00 56.62 199 PRO A N 1
ATOM 1547 C CA . PRO A 1 199 ? 33.075 -52.626 11.496 1.00 56.62 199 PRO A CA 1
ATOM 1548 C C . PRO A 1 199 ? 34.241 -52.918 10.531 1.00 56.62 199 PRO A C 1
ATOM 1550 O O . PRO A 1 199 ? 34.538 -52.093 9.661 1.00 56.62 199 PRO A O 1
ATOM 1553 N N . PRO A 1 200 ? 34.911 -54.078 10.663 1.00 60.56 200 PRO A N 1
ATOM 1554 C CA . PRO A 1 200 ? 36.007 -54.449 9.776 1.00 60.56 200 PRO A CA 1
ATOM 1555 C C . PRO A 1 200 ? 35.512 -54.663 8.333 1.00 60.56 200 PRO A C 1
ATOM 1557 O O . PRO A 1 200 ? 34.363 -55.065 8.128 1.00 60.56 200 PRO A O 1
ATOM 1560 N N . PRO A 1 201 ? 36.367 -54.412 7.326 1.00 56.22 201 PRO A N 1
ATOM 1561 C CA . PRO A 1 201 ? 36.000 -54.569 5.925 1.00 56.22 201 PRO A CA 1
ATOM 1562 C C . PRO A 1 201 ? 35.734 -56.038 5.570 1.00 56.22 201 PRO A C 1
ATOM 1564 O O . PRO A 1 201 ? 36.452 -56.945 5.993 1.00 56.22 201 PRO A O 1
ATOM 1567 N N . VAL A 1 202 ? 34.691 -56.250 4.767 1.00 64.75 202 VAL A N 1
ATOM 1568 C CA . VAL A 1 202 ? 34.301 -57.553 4.212 1.00 64.75 202 VAL A CA 1
ATOM 1569 C C . VAL A 1 202 ? 35.328 -57.978 3.149 1.00 64.75 202 VAL A C 1
ATOM 1571 O O . VAL A 1 202 ? 35.684 -57.149 2.308 1.00 64.75 202 VAL A O 1
ATOM 1574 N N . PRO A 1 203 ? 35.812 -59.234 3.147 1.00 51.12 203 PRO A N 1
ATOM 1575 C CA . PRO A 1 203 ? 36.740 -59.705 2.125 1.00 51.12 203 PRO A CA 1
ATOM 1576 C C . PRO A 1 203 ? 36.049 -59.805 0.759 1.00 51.12 203 PRO A C 1
ATOM 1578 O O . PRO A 1 203 ? 34.965 -60.374 0.630 1.00 51.12 203 PRO A O 1
ATOM 1581 N N . VAL A 1 204 ? 36.703 -59.253 -0.263 1.00 58.59 204 VAL A N 1
ATOM 1582 C CA . VAL A 1 204 ? 36.302 -59.373 -1.669 1.00 58.59 204 VAL A CA 1
ATOM 1583 C C . VAL A 1 204 ? 36.620 -60.793 -2.135 1.00 58.59 204 VAL A C 1
ATOM 1585 O O . VAL A 1 204 ? 37.772 -61.219 -2.088 1.00 58.59 204 VAL A O 1
ATOM 1588 N N . VAL A 1 205 ? 35.594 -61.531 -2.560 1.00 54.56 205 VAL A N 1
ATOM 1589 C CA . VAL A 1 205 ? 35.751 -62.827 -3.229 1.00 54.56 205 VAL A CA 1
ATOM 1590 C C . VAL A 1 205 ? 36.024 -62.558 -4.703 1.00 54.56 205 VAL A C 1
ATOM 1592 O O . VAL A 1 205 ? 35.163 -62.051 -5.422 1.00 54.56 205 VAL A O 1
ATOM 1595 N N . ASP A 1 206 ? 37.237 -62.886 -5.129 1.00 47.31 206 ASP A N 1
ATOM 1596 C CA . ASP A 1 206 ? 37.655 -62.867 -6.524 1.00 47.31 206 ASP A CA 1
ATOM 1597 C C . ASP A 1 206 ? 36.957 -64.025 -7.249 1.00 47.31 206 ASP A C 1
ATOM 1599 O O . ASP A 1 206 ? 37.169 -65.194 -6.917 1.00 47.31 206 ASP A O 1
ATOM 1603 N N . THR A 1 207 ? 36.063 -63.715 -8.189 1.00 48.59 207 THR A N 1
ATOM 1604 C CA . THR A 1 207 ? 35.441 -64.737 -9.039 1.00 48.59 207 THR A CA 1
ATOM 1605 C C . THR A 1 207 ? 35.993 -64.561 -10.441 1.00 48.59 207 THR A C 1
ATOM 1607 O O . THR A 1 207 ? 35.476 -63.784 -11.239 1.00 48.59 207 THR A O 1
ATOM 1610 N N . ALA A 1 208 ? 37.082 -65.273 -10.713 1.00 44.81 208 ALA A N 1
ATOM 1611 C CA . ALA A 1 208 ? 37.523 -65.551 -12.066 1.00 44.81 208 ALA A CA 1
ATOM 1612 C C . ALA A 1 208 ? 36.563 -66.566 -12.698 1.00 44.81 208 ALA A C 1
ATOM 1614 O O . ALA A 1 208 ? 36.371 -67.642 -12.129 1.00 44.81 208 ALA A O 1
ATOM 1615 N N . LEU A 1 209 ? 35.985 -66.204 -13.845 1.00 42.59 209 LEU A N 1
ATOM 1616 C CA . LEU A 1 209 ? 35.750 -67.040 -15.031 1.00 42.59 209 LEU A CA 1
ATOM 1617 C C . LEU A 1 209 ? 35.349 -66.138 -16.205 1.00 42.59 209 LEU A C 1
ATOM 1619 O O . LEU A 1 209 ? 34.408 -65.333 -16.034 1.00 42.59 209 LEU A O 1
#

Mean predicted aligned error: 14.69 Å

Radius of gyration: 31.91 Å; Cα contacts (8 Å, |Δi|>4): 322; chains: 1; bounding box: 59×85×100 Å

Sequence (209 aa):
MKRIILLSGFVLTQTIFATTLTIYNSNIALVQESQEFEIKKTDKELEYNAIPTTLINDSVDIEFPQAVTLYSQIYRRKNLTQHDLAKEFLEKQVALHDNSNVTLLALSGNNAIIKTKEGRVKTVNIADIVFPSLPHNLQAHNSLAFQIKSSKTLKANVDISYLAQNISFCGLAVRKLGLGHFAASRVVAPGQGPAPHLPPPVPVVDTAL

Solvent-accessible surface area (backbone atoms only — not comparable to full-atom values): 13310 Å² total; per-residue (Å²): 137,88,85,83,81,84,82,81,81,80,79,81,80,74,83,75,76,56,74,44,78,48,75,49,84,82,36,29,23,43,39,36,37,55,45,80,43,82,42,45,44,83,42,49,65,50,77,44,63,88,48,65,92,44,52,44,77,93,47,66,45,76,48,64,53,93,61,41,47,82,78,47,77,45,83,44,70,52,46,62,43,75,66,49,54,52,58,78,37,53,77,30,81,34,30,33,79,88,69,48,63,27,32,32,66,48,77,57,88,71,28,29,36,33,33,40,85,88,68,49,77,49,78,45,53,53,88,47,52,43,71,93,69,84,64,89,89,51,32,89,51,24,30,41,37,35,35,38,46,32,82,50,67,45,75,45,61,34,40,41,34,31,39,30,47,84,46,78,83,92,76,90,76,89,79,86,79,68,99,69,81,92,72,90,75,82,85,75,78,94,77,86,77,83,80,82,83,77,79,81,85,80,83,84,81,86,79,88,130